Protein 1REG (pdb70)

B-factor: mean 18.37, std 11.37, range [2.0, 66.47]

Structure (mmCIF, N/CA/C/O backbone):
data_1REG
#
_entry.id   1REG
#
_cell.length_a   82.708
_cell.length_b   85.725
_cell.length_c   43.485
_cell.angle_alpha   90.00
_cell.angle_beta   90.00
_cell.angle_gamma   90.00
#
_symmetry.space_group_name_H-M   'P 21 21 21'
#
loop_
_entity.id
_entity.type
_entity.pdbx_description
1 polymer 'T4 REGA'
2 water water
#
loop_
_atom_site.group_PDB
_atom_site.id
_atom_site.type_symbol
_atom_site.label_atom_id
_atom_site.label_alt_id
_atom_site.label_comp_id
_atom_site.label_asym_id
_atom_site.label_entity_id
_atom_site.label_seq_id
_atom_site.pdbx_PDB_ins_code
_atom_site.Cartn_x
_atom_site.Cartn_y
_atom_site.Cartn_z
_atom_site.occupancy
_atom_site.B_iso_or_equiv
_atom_site.auth_seq_id
_atom_site.auth_comp_id
_atom_site.auth_asym_id
_atom_site.auth_atom_id
_atom_site.pdbx_PDB_model_num
ATOM 1 N N . MET A 1 1 ? 31.019 54.330 20.664 1.00 9.00 1 MET X N 1
ATOM 2 C CA . MET A 1 1 ? 30.029 53.395 21.119 1.00 15.16 1 MET X CA 1
ATOM 3 C C . MET A 1 1 ? 28.809 53.971 20.460 1.00 13.07 1 MET X C 1
ATOM 4 O O . MET A 1 1 ? 28.575 55.145 20.651 1.00 16.62 1 MET X O 1
ATOM 9 N N . ILE A 1 2 ? 27.990 53.235 19.740 1.00 20.97 2 ILE X N 1
ATOM 10 C CA . ILE A 1 2 ? 26.855 53.796 19.013 1.00 4.87 2 ILE X CA 1
ATOM 11 C C . ILE A 1 2 ? 25.509 53.400 19.631 1.00 2.00 2 ILE X C 1
ATOM 12 O O . ILE A 1 2 ? 25.219 52.207 19.712 1.00 2.00 2 ILE X O 1
ATOM 17 N N . GLU A 1 3 ? 24.633 54.350 19.978 1.00 8.36 3 GLU X N 1
ATOM 18 C CA . GLU A 1 3 ? 23.385 54.053 20.665 1.00 13.78 3 GLU X CA 1
ATOM 19 C C . GLU A 1 3 ? 22.418 53.635 19.573 1.00 19.87 3 GLU X C 1
ATOM 20 O O . GLU A 1 3 ? 22.356 54.215 18.471 1.00 10.55 3 GLU X O 1
ATOM 26 N N . ILE A 1 4 ? 21.674 52.611 19.930 1.00 6.36 4 ILE X N 1
ATOM 27 C CA . ILE A 1 4 ? 20.858 51.862 19.030 1.00 2.06 4 ILE X CA 1
ATOM 28 C C . ILE A 1 4 ? 19.488 51.669 19.633 1.00 9.82 4 ILE X C 1
ATOM 29 O O . ILE A 1 4 ? 19.380 51.701 20.842 1.00 5.80 4 ILE X O 1
ATOM 34 N N . THR A 1 5 ? 18.463 51.463 18.814 1.00 11.47 5 THR X N 1
ATOM 35 C CA . THR A 1 5 ? 17.158 51.104 19.339 1.00 8.56 5 THR X CA 1
ATOM 36 C C . THR A 1 5 ? 16.855 49.698 18.846 1.00 24.72 5 THR X C 1
ATOM 37 O O . THR A 1 5 ? 17.241 49.338 17.704 1.00 15.27 5 THR X O 1
ATOM 41 N N . LEU A 1 6 ? 16.169 48.898 19.647 1.00 8.02 6 LEU X N 1
ATOM 42 C CA . LEU A 1 6 ? 15.832 47.566 19.234 1.00 2.68 6 LEU X CA 1
ATOM 43 C C . LEU A 1 6 ? 14.342 47.517 19.078 1.00 11.40 6 LEU X C 1
ATOM 44 O O . LEU A 1 6 ? 13.602 48.134 19.820 1.00 12.25 6 LEU X O 1
ATOM 49 N N . LYS A 1 7 ? 13.858 46.733 18.135 1.00 28.07 7 LYS X N 1
ATOM 50 C CA . LYS A 1 7 ? 12.420 46.629 17.931 1.00 23.80 7 LYS X CA 1
ATOM 51 C C . LYS A 1 7 ? 11.636 46.081 19.125 1.00 20.94 7 LYS X C 1
ATOM 52 O O . LYS A 1 7 ? 10.530 46.549 19.418 1.00 19.34 7 LYS X O 1
ATOM 58 N N . LYS A 1 8 ? 12.222 45.133 19.868 1.00 18.89 8 LYS X N 1
ATOM 59 C CA . LYS A 1 8 ? 11.589 44.551 21.046 1.00 17.23 8 LYS X CA 1
ATOM 60 C C . LYS A 1 8 ? 12.686 43.961 21.917 1.00 14.63 8 LYS X C 1
ATOM 61 O O . LYS A 1 8 ? 13.704 43.567 21.343 1.00 16.86 8 LYS X O 1
ATOM 67 N N . PRO A 1 9 ? 12.567 43.809 23.242 1.00 16.11 9 PRO X N 1
ATOM 68 C CA . PRO A 1 9 ? 13.690 43.492 24.127 1.00 23.48 9 PRO X CA 1
ATOM 69 C C . PRO A 1 9 ? 14.420 42.191 23.755 1.00 18.63 9 PRO X C 1
ATOM 70 O O . PRO A 1 9 ? 15.629 42.053 23.683 1.00 11.89 9 PRO X O 1
ATOM 74 N N . GLU A 1 10 ? 13.629 41.225 23.316 1.00 14.80 10 GLU X N 1
ATOM 75 C CA . GLU A 1 10 ? 14.163 39.942 22.970 1.00 2.66 10 GLU X CA 1
ATOM 76 C C . GLU A 1 10 ? 14.997 39.990 21.694 1.00 14.98 10 GLU X C 1
ATOM 77 O O . GLU A 1 10 ? 15.609 38.997 21.309 1.00 20.56 10 GLU X O 1
ATOM 83 N N . ASP A 1 11 ? 15.142 41.137 21.020 1.00 10.02 11 ASP X N 1
ATOM 84 C CA . ASP A 1 11 ? 15.996 41.321 19.856 1.00 2.00 11 ASP X CA 1
ATOM 85 C C . ASP A 1 11 ? 17.419 41.462 20.354 1.00 2.00 11 ASP X C 1
ATOM 86 O O . ASP A 1 11 ? 18.320 41.363 19.529 1.00 11.37 11 ASP X O 1
ATOM 91 N N . PHE A 1 12 ? 17.696 41.676 21.653 1.00 5.46 12 PHE X N 1
ATOM 92 C CA . PHE A 1 12 ? 19.045 41.901 22.187 1.00 13.49 12 PHE X CA 1
ATOM 93 C C . PHE A 1 12 ? 19.879 40.642 22.013 1.00 9.27 12 PHE X C 1
ATOM 94 O O . PHE A 1 12 ? 20.968 40.728 21.423 1.00 7.80 12 PHE X O 1
ATOM 102 N N . LEU A 1 13 ? 19.432 39.498 22.517 1.00 10.83 13 LEU X N 1
ATOM 103 C CA . LEU A 1 13 ? 20.175 38.268 22.388 1.00 4.87 13 LEU X CA 1
ATOM 104 C C . LEU A 1 13 ? 20.278 37.887 20.927 1.00 5.54 13 LEU X C 1
ATOM 105 O O . LEU A 1 13 ? 21.245 37.249 20.538 1.00 9.06 13 LEU X O 1
ATOM 110 N N . LYS A 1 14 ? 19.340 38.247 20.071 1.00 13.23 14 LYS X N 1
ATOM 111 C CA . LYS A 1 14 ? 19.419 38.030 18.649 1.00 6.56 14 LYS X CA 1
ATOM 112 C C . LYS A 1 14 ? 20.603 38.741 18.070 1.00 5.21 14 LYS X C 1
ATOM 113 O O . LYS A 1 14 ? 21.351 38.146 17.309 1.00 11.92 14 LYS X O 1
ATOM 119 N N . VAL A 1 15 ? 20.829 39.983 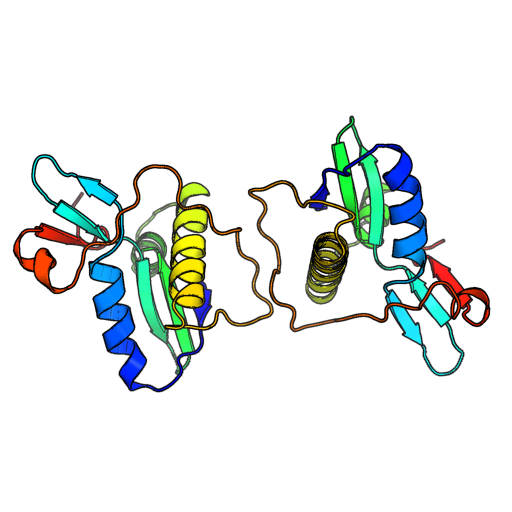18.473 1.00 10.35 15 VAL X N 1
ATOM 120 C CA . VAL A 1 15 ? 21.922 40.749 17.907 1.00 2.00 15 VAL X CA 1
ATOM 121 C C . VAL A 1 15 ? 23.214 40.242 18.507 1.00 2.00 15 VAL X C 1
ATOM 122 O O . VAL A 1 15 ? 24.193 40.127 17.799 1.00 18.28 15 VAL X O 1
ATOM 126 N N . LYS A 1 16 ? 23.243 39.916 19.785 1.00 18.39 16 LYS X N 1
ATOM 127 C CA . LYS A 1 16 ? 24.407 39.408 20.510 1.00 12.69 16 LYS X CA 1
ATOM 128 C C . LYS A 1 16 ? 24.919 38.153 19.772 1.00 17.69 16 LYS X C 1
ATOM 129 O O . LYS A 1 16 ? 26.059 38.023 19.342 1.00 9.06 16 LYS X O 1
ATOM 135 N N . GLU A 1 17 ? 23.980 37.280 19.399 1.00 8.04 17 GLU X N 1
ATOM 136 C CA . GLU A 1 17 ? 24.347 36.135 18.637 1.00 2.00 17 GLU X CA 1
ATOM 137 C C . GLU A 1 17 ? 24.775 36.576 17.237 1.00 5.66 17 GLU X C 1
ATOM 138 O O . GLU A 1 17 ? 25.813 36.103 16.777 1.00 12.60 17 GLU X O 1
ATOM 144 N N . THR A 1 18 ? 24.114 37.434 16.490 1.00 5.91 18 THR X N 1
ATOM 145 C CA . THR A 1 18 ? 24.597 37.824 15.192 1.00 9.35 18 THR X CA 1
ATOM 146 C C . THR A 1 18 ? 26.024 38.330 15.202 1.00 2.00 18 THR X C 1
ATOM 147 O O . THR A 1 18 ? 26.795 37.969 14.324 1.00 6.75 18 THR X O 1
ATOM 151 N N . LEU A 1 19 ? 26.407 39.109 16.182 1.00 4.40 19 LEU X N 1
ATOM 152 C CA . LEU A 1 19 ? 27.730 39.685 16.184 1.00 5.63 19 LEU X CA 1
ATOM 153 C C . LEU A 1 19 ? 28.790 38.625 16.338 1.00 5.84 19 LEU X C 1
ATOM 154 O O . LEU A 1 19 ? 29.870 38.813 15.819 1.00 14.22 19 LEU X O 1
ATOM 159 N N . THR A 1 20 ? 28.515 37.436 16.874 1.00 3.47 20 THR X N 1
ATOM 160 C CA . THR A 1 20 ? 29.525 36.367 16.922 1.00 9.09 20 THR X CA 1
ATOM 161 C C . THR A 1 20 ? 29.873 35.770 15.558 1.00 17.85 20 THR X C 1
ATOM 162 O O . THR A 1 20 ? 30.930 35.197 15.325 1.00 12.63 20 THR X O 1
ATOM 166 N N . ARG A 1 21 ? 28.944 35.935 14.622 1.00 8.38 21 ARG X N 1
ATOM 167 C CA . ARG A 1 21 ? 29.072 35.411 13.305 1.00 2.00 21 ARG X CA 1
ATOM 168 C C . ARG A 1 21 ? 29.455 36.425 12.239 1.00 13.36 21 ARG X C 1
ATOM 169 O O . ARG A 1 21 ? 29.116 36.219 11.074 1.00 12.02 21 ARG X O 1
ATOM 177 N N . MET A 1 22 ? 30.212 37.481 12.517 1.00 9.01 22 MET X N 1
ATOM 178 C CA . MET A 1 22 ? 30.591 38.411 11.489 1.00 14.26 22 MET X CA 1
ATOM 179 C C . MET A 1 22 ? 31.887 39.077 11.954 1.00 2.00 22 MET X C 1
ATOM 180 O O . MET A 1 22 ? 31.989 39.466 13.102 1.00 11.03 22 MET X O 1
ATOM 185 N N . GLY A 1 23 ? 32.923 39.100 11.107 1.00 22.91 23 GLY X N 1
ATOM 186 C CA . GLY A 1 23 ? 34.180 39.771 11.411 1.00 15.54 23 GLY X CA 1
ATOM 187 C C . GLY A 1 23 ? 35.284 39.343 10.457 1.00 7.93 23 GLY X C 1
ATOM 188 O O . GLY A 1 23 ? 35.068 39.077 9.264 1.00 11.10 23 GLY X O 1
ATOM 189 N N . ILE A 1 24 ? 36.481 39.257 11.011 1.00 3.83 24 ILE X N 1
ATOM 190 C CA . ILE A 1 24 ? 37.687 38.897 10.310 1.00 2.00 24 ILE X CA 1
ATOM 191 C C . ILE A 1 24 ? 37.884 37.411 10.445 1.00 12.53 24 ILE X C 1
ATOM 192 O O . ILE A 1 24 ? 37.954 36.779 11.498 1.00 14.45 24 ILE X O 1
ATOM 197 N N . ALA A 1 25 ? 37.948 36.880 9.246 1.00 13.75 25 ALA X N 1
ATOM 198 C CA . ALA A 1 25 ? 38.049 35.460 9.018 1.00 10.10 25 ALA X CA 1
ATOM 199 C C . ALA A 1 25 ? 39.465 35.011 8.770 1.00 20.65 25 ALA X C 1
ATOM 200 O O . ALA A 1 25 ? 40.147 35.555 7.898 1.00 27.47 25 ALA X O 1
ATOM 202 N N . ASN A 1 26 ? 39.984 34.092 9.567 1.00 11.65 26 ASN X N 1
ATOM 203 C CA . ASN A 1 26 ? 41.180 33.422 9.103 1.00 36.92 26 ASN X CA 1
ATOM 204 C C . ASN A 1 26 ? 40.587 32.118 8.561 1.00 22.58 26 ASN X C 1
ATOM 205 O O . ASN A 1 26 ? 40.127 31.226 9.279 1.00 17.82 26 ASN X O 1
ATOM 210 N N . ASN A 1 27 ? 40.613 31.974 7.249 1.00 22.15 27 ASN X N 1
ATOM 211 C CA . ASN A 1 27 ? 40.076 30.753 6.662 1.00 46.90 27 ASN X CA 1
ATOM 212 C C . ASN A 1 27 ? 41.050 29.608 6.748 1.00 34.38 27 ASN X C 1
ATOM 213 O O . ASN A 1 27 ? 40.543 28.482 6.854 1.00 33.65 27 ASN X O 1
ATOM 218 N N . LYS A 1 28 ? 42.380 29.787 6.778 1.00 31.07 28 LYS X N 1
ATOM 219 C CA . LYS A 1 28 ? 43.201 28.588 6.884 1.00 33.11 28 LYS X CA 1
ATOM 220 C C . LYS A 1 28 ? 43.118 27.785 8.195 1.00 44.47 28 LYS X C 1
ATOM 221 O O . LYS A 1 28 ? 43.584 26.623 8.282 1.00 33.38 28 LYS X O 1
ATOM 227 N N . ASP A 1 29 ? 42.569 28.340 9.269 1.00 27.82 29 ASP X N 1
ATOM 228 C CA . ASP A 1 29 ? 42.198 27.397 10.318 1.00 44.04 29 ASP X CA 1
ATOM 229 C C . ASP A 1 29 ? 40.819 27.610 10.876 1.00 18.46 29 ASP X C 1
ATOM 230 O O . ASP A 1 29 ? 40.542 27.152 11.977 1.00 18.21 29 ASP X O 1
ATOM 235 N N . LYS A 1 30 ? 39.997 28.228 10.011 1.00 7.69 30 LYS X N 1
ATOM 236 C CA . LYS A 1 30 ? 38.601 28.615 10.242 1.00 31.59 30 LYS X CA 1
ATOM 237 C C . LYS A 1 30 ? 38.248 29.219 11.603 1.00 14.62 30 LYS X C 1
ATOM 238 O O . LYS A 1 30 ? 37.396 28.751 12.373 1.00 16.23 30 LYS X O 1
ATOM 244 N N . VAL A 1 31 ? 38.846 30.357 11.868 1.00 13.22 31 VAL X N 1
ATOM 245 C CA . VAL A 1 31 ? 38.536 31.067 13.083 1.00 27.09 31 VAL X CA 1
ATOM 246 C C . VAL A 1 31 ? 37.925 32.390 12.629 1.00 21.09 31 VAL X C 1
ATOM 247 O O . VAL A 1 31 ? 38.464 32.983 11.683 1.00 13.29 31 VAL X O 1
ATOM 251 N N . LEU A 1 32 ? 36.797 32.809 13.215 1.00 20.24 32 LEU X N 1
ATOM 252 C CA . LEU A 1 32 ? 36.234 34.139 12.940 1.00 20.54 32 LEU X CA 1
ATOM 253 C C . LEU A 1 32 ? 36.373 34.967 14.217 1.00 2.99 32 LEU X C 1
ATOM 254 O O . LEU A 1 32 ? 36.055 34.564 15.316 1.00 15.15 32 LEU X O 1
ATOM 259 N N . TYR A 1 33 ? 37.015 36.095 14.076 1.00 10.25 33 TYR X N 1
ATOM 260 C CA . TYR A 1 33 ? 37.226 37.002 15.183 1.00 5.52 33 TYR X CA 1
ATOM 261 C C . TYR A 1 33 ? 36.164 38.099 15.140 1.00 22.42 33 TYR X C 1
ATOM 262 O O . TYR A 1 33 ? 35.931 38.739 14.112 1.00 11.53 33 TYR X O 1
ATOM 271 N N . GLN A 1 34 ? 35.380 38.013 16.210 1.00 5.39 34 GLN X N 1
ATOM 272 C CA . GLN A 1 34 ? 34.408 39.017 16.564 1.00 17.80 34 GLN X CA 1
ATOM 273 C C . GLN A 1 34 ? 35.078 40.205 17.245 1.00 10.08 34 GLN X C 1
ATOM 274 O O . GLN A 1 34 ? 35.914 40.000 18.130 1.00 12.31 34 GLN X O 1
ATOM 280 N N . SER A 1 35 ? 34.650 41.442 16.955 1.00 8.95 35 SER X N 1
ATOM 281 C CA . SER A 1 35 ? 35.241 42.613 17.577 1.00 6.99 35 SER X CA 1
ATOM 282 C C . SER A 1 35 ? 34.253 43.629 18.123 1.00 2.00 35 SER X C 1
ATOM 283 O O . SER A 1 35 ? 34.643 44.612 18.759 1.00 8.00 35 SER X O 1
ATOM 286 N N . CYS A 1 36 ? 32.964 43.478 17.844 1.00 16.55 36 CYS X N 1
ATOM 287 C CA . CYS A 1 36 ? 31.946 44.432 18.227 1.00 25.22 36 CYS X CA 1
ATOM 288 C C . CYS A 1 36 ? 30.922 43.717 19.082 1.00 22.71 36 CYS X C 1
ATOM 289 O O . CYS A 1 36 ? 30.657 42.544 18.878 1.00 19.70 36 CYS X O 1
ATOM 292 N N . HIS A 1 37 ? 30.393 44.342 20.118 1.00 2.00 37 HIS X N 1
ATOM 293 C CA . HIS A 1 37 ? 29.492 43.687 21.027 1.00 11.71 37 HIS X CA 1
ATOM 294 C C . HIS A 1 37 ? 28.282 44.591 21.175 1.00 3.31 37 HIS X C 1
ATOM 295 O O . HIS A 1 37 ? 28.357 45.776 20.785 1.00 9.25 37 HIS X O 1
ATOM 302 N N . ILE A 1 38 ? 27.169 44.080 21.640 1.00 5.55 38 ILE X N 1
ATOM 303 C CA . ILE A 1 38 ? 26.020 44.898 21.939 1.00 20.50 38 ILE X CA 1
ATOM 304 C C . ILE A 1 38 ? 26.055 45.046 23.462 1.00 18.23 38 ILE X C 1
ATOM 305 O O . ILE A 1 38 ? 26.460 44.189 24.244 1.00 14.25 38 ILE X O 1
ATOM 310 N N . LEU A 1 39 ? 25.706 46.238 23.874 1.00 10.64 39 LEU X N 1
ATOM 311 C CA . LEU A 1 39 ? 25.784 46.617 25.251 1.00 3.39 39 LEU X CA 1
ATOM 312 C C . LEU A 1 39 ? 24.439 47.047 25.812 1.00 3.59 39 LEU X C 1
ATOM 313 O O . LEU A 1 39 ? 23.718 47.718 25.083 1.00 10.19 39 LEU X O 1
ATOM 318 N N . GLN A 1 40 ? 23.991 46.721 27.011 1.00 13.47 40 GLN X N 1
ATOM 319 C CA . GLN A 1 40 ? 22.838 47.419 27.572 1.00 11.22 40 GLN X CA 1
ATOM 320 C C . GLN A 1 40 ? 23.447 48.233 28.709 1.00 26.94 40 GLN X C 1
ATOM 321 O O . GLN A 1 40 ? 24.293 47.700 29.451 1.00 12.38 40 GLN X O 1
ATOM 327 N N . LYS A 1 41 ? 22.997 49.480 28.890 1.00 5.40 41 LYS X N 1
ATOM 328 C CA . LYS A 1 41 ? 23.483 50.290 29.984 1.00 17.83 41 LYS X CA 1
ATOM 329 C C . LYS A 1 41 ? 22.423 51.351 30.320 1.00 21.46 41 LYS X C 1
ATOM 330 O O . LYS A 1 41 ? 21.956 52.120 29.492 1.00 19.22 41 LYS X O 1
ATOM 336 N N . LYS A 1 42 ? 21.872 51.241 31.525 1.00 10.14 42 LYS X N 1
ATOM 337 C CA . LYS A 1 42 ? 20.842 52.109 32.060 1.00 5.81 42 LYS X CA 1
ATOM 338 C C . LYS A 1 42 ? 19.641 52.224 31.145 1.00 8.89 42 LYS X C 1
ATOM 339 O O . LYS A 1 42 ? 19.031 53.285 30.960 1.00 14.61 42 LYS X O 1
ATOM 345 N N . GLY A 1 43 ? 19.248 51.093 30.602 1.00 11.62 43 GLY X N 1
ATOM 346 C CA . GLY A 1 43 ? 18.095 50.985 29.743 1.00 5.33 43 GLY X CA 1
ATOM 347 C C . GLY A 1 43 ? 18.317 51.451 28.321 1.00 11.14 43 GLY X C 1
ATOM 348 O O . GLY A 1 43 ? 17.337 51.583 27.591 1.00 14.86 43 GLY X O 1
ATOM 349 N N . LEU A 1 44 ? 19.538 51.755 27.898 1.00 17.82 44 LEU X N 1
ATOM 350 C CA . LEU A 1 44 ? 19.814 52.090 26.501 1.00 18.62 44 LEU X CA 1
ATOM 351 C C . LEU A 1 44 ? 20.703 51.039 25.869 1.00 2.00 44 LEU X C 1
ATOM 352 O O . LEU A 1 44 ? 21.322 50.269 26.607 1.00 6.63 44 LEU X O 1
ATOM 357 N N . TYR A 1 45 ? 20.769 50.883 24.554 1.00 15.09 45 TYR X N 1
ATOM 358 C CA . TYR A 1 45 ? 21.597 49.854 23.936 1.00 2.00 45 TYR X CA 1
ATOM 359 C C . TYR A 1 45 ? 22.665 50.446 23.029 1.00 2.00 45 TYR X C 1
ATOM 360 O O . TYR A 1 45 ? 22.510 51.509 22.443 1.00 2.39 45 TYR X O 1
ATOM 369 N N . TYR A 1 46 ? 23.821 49.790 22.908 1.00 11.57 46 TYR X N 1
ATOM 370 C CA . TYR A 1 46 ? 24.969 50.300 22.174 1.00 7.73 46 TYR X CA 1
ATOM 371 C C . TYR A 1 46 ? 25.679 49.236 21.360 1.00 15.21 46 TYR X C 1
ATOM 372 O O . TYR A 1 46 ? 25.753 48.094 21.805 1.00 9.68 46 TYR X O 1
ATOM 381 N N . ILE A 1 47 ? 26.165 49.564 20.165 1.00 10.56 47 ILE X N 1
ATOM 382 C CA . ILE A 1 47 ? 27.111 48.730 19.446 1.00 5.46 47 ILE X CA 1
ATOM 383 C C . ILE A 1 47 ? 28.447 49.355 19.883 1.00 5.40 47 ILE X C 1
ATOM 384 O O . ILE A 1 47 ? 28.723 50.550 19.719 1.00 2.00 47 ILE X O 1
ATOM 389 N N . VAL A 1 48 ? 29.269 48.537 20.499 1.00 10.46 48 VAL X N 1
ATOM 390 C CA . VAL A 1 48 ? 30.548 48.931 21.062 1.00 13.97 48 VAL X CA 1
ATOM 391 C C . VAL A 1 48 ? 31.713 48.064 20.566 1.00 10.60 48 VAL X C 1
ATOM 392 O O . VAL A 1 48 ? 31.577 46.854 20.415 1.00 6.91 48 VAL X O 1
ATOM 396 N N . HIS A 1 49 ? 32.879 48.649 20.304 1.00 4.64 49 HIS X N 1
ATOM 397 C CA . HIS A 1 49 ? 34.050 47.929 19.846 1.00 2.00 49 HIS X CA 1
ATOM 398 C C . HIS A 1 49 ? 34.742 47.311 21.042 1.00 3.92 49 HIS X C 1
ATOM 399 O O . HIS A 1 49 ? 34.830 47.991 22.055 1.00 10.57 49 HIS X O 1
ATOM 406 N N . PHE A 1 50 ? 35.317 46.101 20.982 1.00 4.88 50 PHE X N 1
ATOM 407 C CA . PHE A 1 50 ? 35.997 45.446 22.089 1.00 16.25 50 PHE X CA 1
ATOM 408 C C . PHE A 1 50 ? 37.101 46.273 22.715 1.00 13.17 50 PHE X C 1
ATOM 409 O O . PHE A 1 50 ? 37.452 46.013 23.858 1.00 22.31 50 PHE X O 1
ATOM 417 N N . LYS A 1 51 ? 37.673 47.260 21.996 1.00 34.24 51 LYS X N 1
ATOM 418 C CA . LYS A 1 51 ? 38.709 48.126 22.556 1.00 27.69 51 LYS X CA 1
ATOM 419 C C . LYS A 1 51 ? 38.005 49.139 23.420 1.00 29.73 51 LYS X C 1
ATOM 420 O O . LYS A 1 51 ? 38.590 49.564 24.401 1.00 25.18 51 LYS X O 1
ATOM 426 N N . GLU A 1 52 ? 36.771 49.529 23.124 1.00 14.15 52 GLU X N 1
ATOM 427 C CA . GLU A 1 52 ? 36.064 50.388 24.041 1.00 13.25 52 GLU X CA 1
ATOM 428 C C . GLU A 1 52 ? 35.739 49.621 25.305 1.00 22.81 52 GLU X C 1
ATOM 429 O O . GLU A 1 52 ? 35.726 50.211 26.374 1.00 17.24 52 GLU X O 1
ATOM 435 N N . MET A 1 53 ? 35.496 48.318 25.214 1.00 24.31 53 MET X N 1
ATOM 436 C CA . MET A 1 53 ? 35.241 47.560 26.391 1.00 11.06 53 MET X CA 1
ATOM 437 C C . MET A 1 53 ? 36.577 47.355 27.075 1.00 12.21 53 MET X C 1
ATOM 438 O O . MET A 1 53 ? 36.615 47.491 28.280 1.00 18.14 53 MET X O 1
ATOM 443 N N . LEU A 1 54 ? 37.710 47.115 26.449 1.00 7.82 54 LEU X N 1
ATOM 444 C CA . LEU A 1 54 ? 38.971 46.969 27.169 1.00 7.59 54 LEU X CA 1
ATOM 445 C C . LEU A 1 54 ? 39.348 48.234 27.926 1.00 8.87 54 LEU X C 1
ATOM 446 O O . LEU A 1 54 ? 39.797 48.178 29.081 1.00 33.38 54 LEU X O 1
ATOM 451 N N . ARG A 1 55 ? 39.093 49.352 27.244 1.00 15.38 55 ARG X N 1
ATOM 452 C CA . ARG A 1 55 ? 39.207 50.725 27.711 1.00 14.48 55 ARG X CA 1
ATOM 453 C C . ARG A 1 55 ? 38.322 50.812 28.940 1.00 10.23 55 ARG X C 1
ATOM 454 O O . ARG A 1 55 ? 38.811 51.048 30.034 1.00 50.91 55 ARG X O 1
ATOM 462 N N . MET A 1 56 ? 37.029 50.511 28.860 1.00 20.05 56 MET X N 1
ATOM 463 C CA . MET A 1 56 ? 36.112 50.519 29.989 1.00 18.67 56 MET X CA 1
ATOM 464 C C . MET A 1 56 ? 36.471 49.626 31.163 1.00 11.64 56 MET X C 1
ATOM 465 O O . MET A 1 56 ? 35.803 49.678 32.194 1.00 34.14 56 MET X O 1
ATOM 470 N N . ASP A 1 57 ? 37.493 48.797 31.068 1.00 30.06 57 ASP X N 1
ATOM 471 C CA . ASP A 1 57 ? 37.868 47.920 32.145 1.00 9.90 57 ASP X CA 1
ATOM 472 C C . ASP A 1 57 ? 39.183 48.395 32.691 1.00 5.49 57 ASP X C 1
ATOM 473 O O . ASP A 1 57 ? 39.808 47.707 33.489 1.00 45.73 57 ASP X O 1
ATOM 478 N N . GLY A 1 58 ? 39.737 49.481 32.200 1.00 30.45 58 GLY X N 1
ATOM 479 C CA . GLY A 1 58 ? 40.938 50.065 32.744 1.00 13.62 58 GLY X CA 1
ATOM 480 C C . GLY A 1 58 ? 42.126 49.868 31.854 1.00 15.65 58 GLY X C 1
ATOM 481 O O . GLY A 1 58 ? 43.184 50.396 32.201 1.00 27.57 58 GLY X O 1
ATOM 482 N N . ARG A 1 59 ? 42.031 49.134 30.743 1.00 17.02 59 ARG X N 1
ATOM 483 C CA . ARG A 1 59 ? 43.214 48.947 29.937 1.00 2.35 59 ARG X CA 1
ATOM 484 C C . ARG A 1 59 ? 43.450 50.162 29.030 1.00 19.27 59 ARG X C 1
ATOM 485 O O . ARG A 1 59 ? 42.579 50.932 28.603 1.00 20.94 59 ARG X O 1
ATOM 493 N N . GLN A 1 60 ? 44.741 50.320 28.784 1.00 30.42 60 GLN X N 1
ATOM 494 C CA . GLN A 1 60 ? 45.381 51.429 28.081 1.00 41.44 60 GLN X CA 1
ATOM 495 C C . GLN A 1 60 ? 45.322 51.223 26.567 1.00 36.77 60 GLN X C 1
ATOM 496 O O . GLN A 1 60 ? 46.380 51.204 25.908 1.00 23.06 60 GLN X O 1
ATOM 502 N N . VAL A 1 61 ? 44.150 51.018 26.000 1.00 25.49 61 VAL X N 1
ATOM 503 C CA . VAL A 1 61 ? 44.102 50.709 24.582 1.00 18.74 61 VAL X CA 1
ATOM 504 C C . VAL A 1 61 ? 43.565 51.851 23.706 1.00 20.23 61 VAL X C 1
ATOM 505 O O . VAL A 1 61 ? 42.729 52.654 24.128 1.00 19.44 61 VAL X O 1
ATOM 509 N N . GLU A 1 62 ? 44.132 51.963 22.497 1.00 21.96 62 GLU X N 1
ATOM 510 C CA . GLU A 1 62 ? 43.829 53.014 21.505 1.00 32.02 62 GLU X CA 1
ATOM 511 C C . GLU A 1 62 ? 43.058 52.401 20.364 1.00 10.67 62 GLU X C 1
ATOM 512 O O . GLU A 1 62 ? 43.519 51.488 19.658 1.00 25.28 62 GLU X O 1
ATOM 518 N N . MET A 1 63 ? 41.873 52.957 20.203 1.00 25.90 63 MET X N 1
ATOM 519 C CA . MET A 1 63 ? 40.982 52.631 19.096 1.00 12.48 63 MET X CA 1
ATOM 520 C C . MET A 1 63 ? 41.541 53.471 17.956 1.00 17.10 63 MET X C 1
ATOM 521 O O . MET A 1 63 ? 41.789 54.673 18.120 1.00 28.25 63 MET X O 1
ATOM 526 N N . THR A 1 64 ? 41.767 52.879 16.801 1.00 20.84 64 THR X N 1
ATOM 527 C CA . THR A 1 64 ? 42.330 53.614 15.694 1.00 15.12 64 THR X CA 1
ATOM 528 C C . THR A 1 64 ? 41.115 54.103 14.939 1.00 19.90 64 THR X C 1
ATOM 529 O O . THR A 1 64 ? 39.966 53.774 15.302 1.00 33.55 64 THR X O 1
ATOM 533 N N . GLU A 1 65 ? 41.349 54.806 13.839 1.00 19.51 65 GLU X N 1
ATOM 534 C CA . GLU A 1 65 ? 40.249 55.198 12.961 1.00 29.54 65 GLU X CA 1
ATOM 535 C C . GLU A 1 65 ? 39.625 53.990 12.290 1.00 9.73 65 GLU X C 1
ATOM 536 O O . GLU A 1 65 ? 38.407 53.898 12.170 1.00 9.69 65 GLU X O 1
ATOM 542 N N . GLU A 1 66 ? 40.506 53.091 11.858 1.00 11.99 66 GLU X N 1
ATOM 543 C CA . GLU A 1 66 ? 40.124 51.815 11.297 1.00 10.05 66 GLU X CA 1
ATOM 544 C C . GLU A 1 66 ? 39.196 51.109 12.282 1.00 4.20 66 GLU X C 1
ATOM 545 O O . GLU A 1 66 ? 38.167 50.594 11.913 1.00 17.62 66 GLU X O 1
ATOM 551 N N . ASP A 1 67 ? 39.381 51.114 13.596 1.00 30.14 67 ASP X N 1
ATOM 552 C CA . ASP A 1 67 ? 38.412 50.445 14.488 1.00 20.84 67 ASP X CA 1
ATOM 553 C C . ASP A 1 67 ? 37.023 51.093 14.540 1.00 10.47 67 ASP X C 1
ATOM 554 O O . ASP A 1 67 ? 35.981 50.434 14.627 1.00 13.38 67 ASP X O 1
ATOM 559 N N . GLU A 1 68 ? 36.998 52.419 14.563 1.00 14.67 68 GLU X N 1
ATOM 560 C CA . GLU A 1 68 ? 35.741 53.100 14.576 1.00 2.00 68 GLU X CA 1
ATOM 561 C C . GLU A 1 68 ? 35.037 52.829 13.287 1.00 6.30 68 GLU X C 1
ATOM 562 O O . GLU A 1 68 ? 33.875 52.467 13.354 1.00 12.51 68 GLU X O 1
ATOM 568 N N . VAL A 1 69 ? 35.658 52.942 12.117 1.00 11.18 69 VAL X N 1
ATOM 569 C CA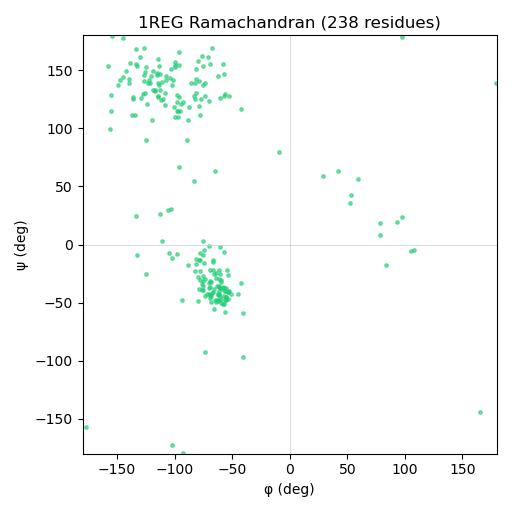 . VAL A 1 69 ? 34.989 52.611 10.855 1.00 9.33 69 VAL X CA 1
ATOM 570 C C . VAL A 1 69 ? 34.423 51.183 10.835 1.00 11.57 69 VAL X C 1
ATOM 571 O O . VAL A 1 69 ? 33.259 51.052 10.459 1.00 10.92 69 VAL X O 1
ATOM 575 N N . ARG A 1 70 ? 35.134 50.138 11.275 1.00 8.32 70 ARG X N 1
ATOM 576 C CA . ARG A 1 70 ? 34.571 48.812 11.351 1.00 11.53 70 ARG X CA 1
ATOM 577 C C . ARG A 1 70 ? 33.402 48.788 12.283 1.00 2.00 70 ARG X C 1
ATOM 578 O O . ARG A 1 70 ? 32.361 48.206 11.973 1.00 15.77 70 ARG X O 1
ATOM 586 N N . ARG A 1 71 ? 33.470 49.440 13.433 1.00 17.10 71 ARG X N 1
ATOM 587 C CA . ARG A 1 71 ? 32.351 49.386 14.352 1.00 4.32 71 ARG X CA 1
ATOM 588 C C . ARG A 1 71 ? 31.096 50.006 13.729 1.00 2.51 71 ARG X C 1
ATOM 589 O O . ARG A 1 71 ? 29.999 49.445 13.791 1.00 5.63 71 ARG X O 1
ATOM 597 N N . ASP A 1 72 ? 31.251 51.146 13.061 1.00 19.66 72 ASP X N 1
ATOM 598 C CA . ASP A 1 72 ? 30.125 51.851 12.462 1.00 21.18 72 ASP X CA 1
ATOM 599 C C . ASP A 1 72 ? 29.553 51.127 11.288 1.00 6.81 72 ASP X C 1
ATOM 600 O O . ASP A 1 72 ? 28.333 51.117 11.173 1.00 7.05 72 ASP X O 1
ATOM 605 N N . SER A 1 73 ? 30.383 50.491 10.473 1.00 12.32 73 SER X N 1
ATOM 606 C CA . SER A 1 73 ? 29.902 49.784 9.318 1.00 12.41 73 SER X CA 1
ATOM 607 C C . SER A 1 73 ? 29.214 48.495 9.736 1.00 14.02 73 SER X C 1
ATOM 608 O O . SER A 1 73 ? 28.265 48.129 9.026 1.00 17.51 73 SER X O 1
ATOM 611 N N . ILE A 1 74 ? 29.607 47.857 10.856 1.00 2.42 74 ILE X N 1
ATOM 612 C CA . ILE A 1 74 ? 28.869 46.738 11.416 1.00 2.00 74 ILE X CA 1
ATOM 613 C C . ILE A 1 74 ? 27.564 47.289 11.993 1.00 2.86 74 ILE X C 1
ATOM 614 O O . ILE A 1 74 ? 26.565 46.589 11.920 1.00 10.42 74 ILE X O 1
ATOM 619 N N . ALA A 1 75 ? 27.482 48.508 12.542 1.00 2.00 75 ALA X N 1
ATOM 620 C CA . ALA A 1 75 ? 26.217 49.072 12.964 1.00 8.14 75 ALA X CA 1
ATOM 621 C C . ALA A 1 75 ? 25.389 49.381 11.733 1.00 5.53 75 ALA X C 1
ATOM 622 O O . ALA A 1 75 ? 24.216 49.064 11.754 1.00 9.06 75 ALA X O 1
ATOM 624 N N . TRP A 1 76 ? 25.892 49.956 10.647 1.00 20.59 76 TRP X N 1
ATOM 625 C CA . TRP A 1 76 ? 25.173 50.138 9.406 1.00 2.00 76 TRP X CA 1
ATOM 626 C C . TRP A 1 76 ? 24.638 48.864 8.821 1.00 2.00 76 TRP X C 1
ATOM 627 O O . TRP A 1 76 ? 23.453 48.873 8.490 1.00 8.14 76 TRP X O 1
ATOM 638 N N . LEU A 1 77 ? 25.426 47.784 8.719 1.00 5.31 77 LEU X N 1
ATOM 639 C CA . LEU A 1 77 ? 24.991 46.489 8.240 1.00 2.00 77 LEU X CA 1
ATOM 640 C C . LEU A 1 77 ? 23.817 45.916 9.041 1.00 4.43 77 LEU X C 1
ATOM 641 O O . LEU A 1 77 ? 22.809 45.530 8.460 1.00 6.80 77 LEU X O 1
ATOM 646 N N . LEU A 1 78 ? 23.859 45.849 10.367 1.00 15.75 78 LEU X N 1
ATOM 647 C CA . LEU A 1 78 ? 22.734 45.431 11.191 1.00 6.67 78 LEU X CA 1
ATOM 648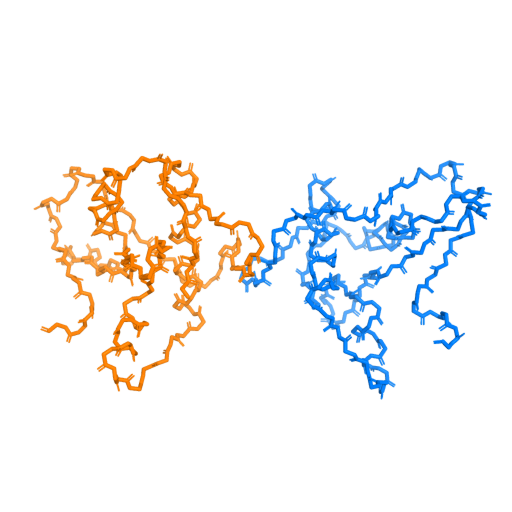 C C . LEU A 1 78 ? 21.546 46.353 10.932 1.00 7.40 78 LEU X C 1
ATOM 649 O O . LEU A 1 78 ? 20.413 45.859 10.823 1.00 11.00 78 LEU X O 1
ATOM 654 N N . GLU A 1 79 ? 21.759 47.656 10.748 1.00 2.00 79 GLU X N 1
ATOM 655 C CA . GLU A 1 79 ? 20.667 48.518 10.357 1.00 8.99 79 GLU X CA 1
ATOM 656 C C . GLU A 1 79 ? 20.088 48.142 8.999 1.00 11.55 79 GLU X C 1
ATOM 657 O O . GLU A 1 79 ? 18.879 47.945 8.935 1.00 5.89 79 GLU X O 1
ATOM 663 N N . ASP A 1 80 ? 20.868 47.937 7.945 1.00 13.12 80 ASP X N 1
ATOM 664 C CA . ASP A 1 80 ? 20.340 47.512 6.660 1.00 10.34 80 ASP X CA 1
ATOM 665 C C . ASP A 1 80 ? 19.524 46.237 6.728 1.00 4.60 80 ASP X C 1
ATOM 666 O O . ASP A 1 80 ? 18.506 46.112 6.070 1.00 9.70 80 ASP X O 1
ATOM 671 N N . TRP A 1 81 ? 19.936 45.285 7.562 1.00 5.63 81 TRP X N 1
ATOM 672 C CA . TRP A 1 81 ? 19.264 44.009 7.695 1.00 2.00 81 TRP X CA 1
ATOM 673 C C . TRP A 1 81 ? 18.021 44.132 8.539 1.00 7.10 81 TRP X C 1
ATOM 674 O O . TRP A 1 81 ? 17.318 43.163 8.754 1.00 15.67 81 TRP X O 1
ATOM 685 N N . GLY A 1 82 ? 17.817 45.315 9.136 1.00 11.89 82 GLY X N 1
ATOM 686 C CA . GLY A 1 82 ? 16.669 45.589 9.947 1.00 4.12 82 GLY X CA 1
ATOM 687 C C . GLY A 1 82 ? 16.761 45.001 11.338 1.00 9.73 82 GLY X C 1
ATOM 688 O O . GLY A 1 82 ? 15.700 44.890 11.975 1.00 14.86 82 GLY X O 1
ATOM 689 N N . LEU A 1 83 ? 17.952 44.635 11.856 1.00 12.08 83 LEU X N 1
ATOM 690 C CA . LEU A 1 83 ? 18.037 44.157 13.222 1.00 3.61 83 LEU X CA 1
ATOM 691 C C . LEU A 1 83 ? 18.095 45.307 14.231 1.00 9.43 83 LEU X C 1
ATOM 692 O O . LEU A 1 83 ? 17.683 45.131 15.386 1.00 9.28 83 LEU X O 1
ATOM 697 N N . ILE A 1 84 ? 18.524 46.519 13.830 1.00 12.22 84 ILE X N 1
ATOM 698 C CA . ILE A 1 84 ? 18.632 47.688 14.719 1.00 8.24 84 ILE X CA 1
ATOM 699 C C . ILE A 1 84 ? 18.275 48.901 13.882 1.00 5.84 84 ILE X C 1
ATOM 700 O O . ILE A 1 84 ? 18.107 48.793 12.666 1.00 8.67 84 ILE X O 1
ATOM 705 N N . GLU A 1 85 ? 18.287 50.054 14.561 1.00 11.30 85 GLU X N 1
ATOM 706 C CA . GLU A 1 85 ? 18.136 51.372 13.967 1.00 8.23 85 GLU X CA 1
ATOM 707 C C . GLU A 1 85 ? 19.214 52.168 14.698 1.00 11.77 85 GLU X C 1
ATOM 708 O O . GLU A 1 85 ? 19.247 52.110 15.934 1.00 6.20 85 GLU X O 1
ATOM 714 N N . ILE A 1 86 ? 20.164 52.842 14.054 1.00 13.14 86 ILE X N 1
ATOM 715 C CA . ILE A 1 86 ? 21.094 53.694 14.801 1.00 2.37 86 ILE X CA 1
ATOM 716 C C . ILE A 1 86 ? 20.357 54.967 15.247 1.00 10.22 86 ILE X C 1
ATOM 717 O O . ILE A 1 86 ? 19.508 55.480 14.510 1.00 18.42 86 ILE X O 1
ATOM 722 N N . VAL A 1 87 ? 20.562 55.453 16.463 1.00 8.24 87 VAL X N 1
ATOM 723 C CA . VAL A 1 87 ? 19.814 56.615 16.948 1.00 15.37 87 VAL X CA 1
ATOM 724 C C . VAL A 1 87 ? 20.315 57.900 16.281 1.00 10.23 87 VAL X C 1
ATOM 725 O O . VAL A 1 87 ? 21.520 58.128 16.271 1.00 16.28 87 VAL X O 1
ATOM 729 N N . PRO A 1 88 ? 19.400 58.701 15.700 1.00 10.14 88 PRO X N 1
ATOM 730 C CA . PRO A 1 88 ? 19.677 59.963 15.040 1.00 9.08 88 PRO X CA 1
ATOM 731 C C . PRO A 1 88 ? 20.373 60.954 15.938 1.00 15.75 88 PRO X C 1
ATOM 732 O O . PRO A 1 88 ? 20.069 60.969 17.123 1.00 23.45 88 PRO X O 1
ATOM 736 N N . GLY A 1 89 ? 21.251 61.808 15.414 1.00 15.52 89 GLY X N 1
ATOM 737 C CA . GLY A 1 89 ? 22.005 62.767 16.224 1.00 16.47 89 GLY X CA 1
ATOM 738 C C . GLY A 1 89 ? 23.383 62.220 16.663 1.00 13.08 89 GLY X C 1
ATOM 739 O O . GLY A 1 89 ? 23.989 62.714 17.626 1.00 14.73 89 GLY X O 1
ATOM 740 N N . GLN A 1 90 ? 23.919 61.194 15.999 1.00 16.83 90 GLN X N 1
ATOM 741 C CA . GLN A 1 90 ? 25.236 60.685 16.278 1.00 2.32 90 GLN X CA 1
ATOM 742 C C . GLN A 1 90 ? 26.082 60.733 15.027 1.00 21.53 90 GLN X C 1
ATOM 743 O O . GLN A 1 90 ? 25.618 60.511 13.913 1.00 18.65 90 GLN X O 1
ATOM 749 N N . ARG A 1 91 ? 27.341 61.122 15.230 1.00 15.66 91 ARG X N 1
ATOM 750 C CA . ARG A 1 91 ? 28.357 61.123 14.200 1.00 23.86 91 ARG X CA 1
ATOM 751 C C . ARG A 1 91 ? 28.901 59.743 13.960 1.00 15.31 91 ARG X C 1
ATOM 752 O O . ARG A 1 91 ? 29.367 59.065 14.877 1.00 11.27 91 ARG X O 1
ATOM 760 N N . THR A 1 92 ? 28.696 59.331 12.713 1.00 21.60 92 THR X N 1
ATOM 761 C CA . THR A 1 92 ? 29.233 58.067 12.276 1.00 17.06 92 THR X CA 1
ATOM 762 C C . THR A 1 92 ? 29.956 58.122 10.954 1.00 8.73 92 THR X C 1
ATOM 763 O O . THR A 1 92 ? 29.796 59.004 10.127 1.00 13.06 92 THR X O 1
ATOM 767 N N . PHE A 1 93 ? 30.872 57.197 10.790 1.00 2.00 93 PHE X N 1
ATOM 768 C CA . PHE A 1 93 ? 31.454 56.912 9.504 1.00 6.26 93 PHE X CA 1
ATOM 769 C C . PHE A 1 93 ? 30.465 56.219 8.577 1.00 16.05 93 PHE X C 1
ATOM 770 O O . PHE A 1 93 ? 29.496 55.558 8.979 1.00 12.95 93 PHE X O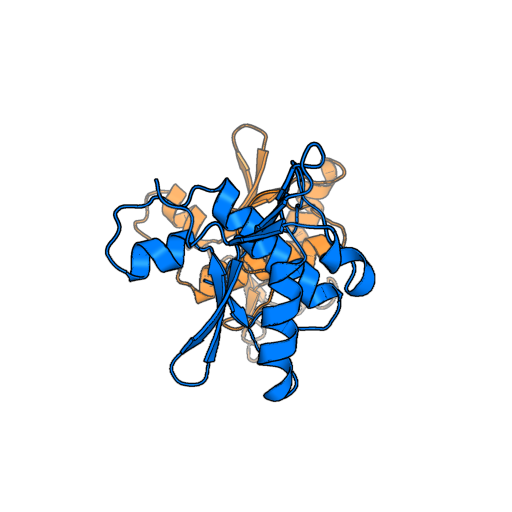 1
ATOM 778 N N . MET A 1 94 ? 30.783 56.269 7.304 1.00 9.00 94 MET X N 1
ATOM 779 C CA . MET A 1 94 ? 29.990 55.653 6.290 1.00 4.96 94 MET X CA 1
ATOM 780 C C . MET A 1 94 ? 30.296 54.166 6.389 1.00 23.58 94 MET X C 1
ATOM 781 O O . MET A 1 94 ? 31.297 53.724 6.977 1.00 22.47 94 MET X O 1
ATOM 786 N N . LYS A 1 95 ? 29.422 53.342 5.804 1.00 22.39 95 LYS X N 1
ATOM 787 C CA . LYS A 1 95 ? 29.602 51.896 5.864 1.00 3.90 95 LYS X CA 1
ATOM 788 C C . LYS A 1 95 ? 30.681 51.560 4.859 1.00 20.19 95 LYS X C 1
ATOM 789 O O . LYS A 1 95 ? 30.550 51.986 3.710 1.00 12.11 95 LYS X O 1
ATOM 795 N N . ASP A 1 96 ? 31.732 50.877 5.284 1.00 14.64 96 ASP X N 1
ATOM 796 C CA . ASP A 1 96 ? 32.753 50.441 4.402 1.00 6.33 96 ASP X CA 1
ATOM 797 C C . ASP A 1 96 ? 33.455 49.259 5.019 1.00 5.60 96 ASP X C 1
ATOM 798 O O . ASP A 1 96 ? 34.392 49.392 5.790 1.00 27.47 96 ASP X O 1
ATOM 803 N N . LEU A 1 97 ? 33.050 48.113 4.548 1.00 17.36 97 LEU X N 1
ATOM 804 C CA . LEU A 1 97 ? 33.557 46.891 5.079 1.00 27.10 97 LEU X CA 1
ATOM 805 C C . LEU A 1 97 ? 34.678 46.493 4.137 1.00 23.96 97 LEU X C 1
ATOM 806 O O . LEU A 1 97 ? 34.558 45.464 3.450 1.00 31.34 97 LEU X O 1
ATOM 811 N N . THR A 1 98 ? 35.781 47.224 4.068 1.00 22.21 98 THR X N 1
ATOM 812 C CA . THR A 1 98 ? 36.781 46.874 3.074 1.00 21.69 98 THR X CA 1
ATOM 813 C C . THR A 1 98 ? 37.558 45.594 3.439 1.00 42.16 98 THR X C 1
ATOM 814 O O . THR A 1 98 ? 37.116 44.454 3.199 1.00 47.80 98 THR X O 1
ATOM 818 N N . ASN A 1 99 ? 38.687 45.796 4.107 1.00 32.76 99 ASN X N 1
ATOM 819 C CA . ASN A 1 99 ? 39.755 44.837 4.247 1.00 38.86 99 ASN X CA 1
ATOM 820 C C . ASN A 1 99 ? 39.390 43.376 4.490 1.00 39.19 99 ASN X C 1
ATOM 821 O O . ASN A 1 99 ? 39.141 42.681 3.480 1.00 58.47 99 ASN X O 1
ATOM 826 N N . ASN A 1 100 ? 39.347 42.770 5.677 1.00 28.21 100 ASN X N 1
ATOM 827 C CA . ASN A 1 100 ? 38.843 41.415 5.711 1.00 19.34 100 ASN X CA 1
ATOM 828 C C . ASN A 1 100 ? 37.589 41.596 6.522 1.00 37.75 100 ASN X C 1
ATOM 829 O O . ASN A 1 100 ? 37.675 42.199 7.596 1.00 32.37 100 ASN X O 1
ATOM 834 N N . PHE A 1 101 ? 36.441 41.101 5.989 1.00 23.23 101 PHE X N 1
ATOM 835 C CA . PHE A 1 101 ? 35.151 41.061 6.646 1.00 7.18 101 PHE X CA 1
ATOM 836 C C . PHE A 1 101 ? 34.365 39.842 6.138 1.00 14.15 101 PHE X C 1
ATOM 837 O O . PHE A 1 101 ? 34.321 39.525 4.949 1.00 15.79 101 PHE X O 1
ATOM 845 N N . ARG A 1 102 ? 33.694 39.122 7.012 1.00 4.74 102 ARG X N 1
ATOM 846 C CA . ARG A 1 102 ? 32.990 37.903 6.647 1.00 11.01 102 ARG X CA 1
ATOM 847 C C . ARG A 1 102 ? 31.755 37.769 7.531 1.00 12.92 102 ARG X C 1
ATOM 848 O O . ARG A 1 102 ? 31.833 38.128 8.701 1.00 7.20 102 ARG X O 1
ATOM 856 N N . VAL A 1 103 ? 30.631 37.299 6.999 1.00 7.23 103 VAL X N 1
ATOM 857 C CA . VAL A 1 103 ? 29.459 36.967 7.789 1.00 18.83 103 VAL X CA 1
ATOM 858 C C . VAL A 1 103 ? 29.377 35.447 7.617 1.00 11.83 103 VAL X C 1
ATOM 859 O O . VAL A 1 103 ? 29.698 34.989 6.529 1.00 20.36 103 VAL X O 1
ATOM 863 N N . ILE A 1 104 ? 29.106 34.617 8.629 1.00 14.70 104 ILE X N 1
ATOM 864 C CA . ILE A 1 104 ? 28.999 33.196 8.390 1.00 5.90 104 ILE X CA 1
ATOM 865 C C . ILE A 1 104 ? 27.595 32.827 8.828 1.00 20.21 104 ILE X C 1
ATOM 866 O O . ILE A 1 104 ? 27.017 33.466 9.714 1.00 8.52 104 ILE X O 1
ATOM 871 N N . SER A 1 105 ? 26.967 31.880 8.153 1.00 8.10 105 SER X N 1
ATOM 872 C CA . SER A 1 105 ? 25.630 31.514 8.552 1.00 2.47 105 SER X CA 1
ATOM 873 C C . SER A 1 105 ? 25.519 30.824 9.914 1.00 11.85 105 SER X C 1
ATOM 874 O O . SER A 1 105 ? 26.481 30.346 10.532 1.00 8.51 105 SER X O 1
ATOM 877 N N . PHE A 1 106 ? 24.276 30.706 10.369 1.00 18.67 106 PHE X N 1
ATOM 878 C CA . PHE A 1 106 ? 23.987 30.037 11.613 1.00 3.29 106 PHE X CA 1
ATOM 879 C C . PHE A 1 106 ? 24.334 28.577 11.498 1.00 4.61 106 PHE X C 1
ATOM 880 O O . PHE A 1 106 ? 24.848 28.010 12.441 1.00 21.28 106 PHE X O 1
ATOM 888 N N . LYS A 1 107 ? 24.077 27.939 10.353 1.00 33.75 107 LYS X N 1
ATOM 889 C CA . LYS A 1 107 ? 24.294 26.506 10.203 1.00 23.65 107 LYS X CA 1
ATOM 890 C C . LYS A 1 107 ? 25.708 26.087 10.062 1.00 11.33 107 LYS X C 1
ATOM 891 O O . LYS A 1 107 ? 26.090 24.989 10.449 1.00 33.47 107 LYS X O 1
ATOM 897 N N . GLN A 1 108 ? 26.449 26.974 9.468 1.00 22.46 108 GLN X N 1
ATOM 898 C CA . GLN A 1 108 ? 27.825 26.767 9.154 1.00 20.14 108 GLN X CA 1
ATOM 899 C C . GLN A 1 108 ? 28.683 27.043 10.385 1.00 22.69 108 GLN X C 1
ATOM 900 O O . GLN A 1 108 ? 29.827 26.547 10.418 1.00 18.69 108 GLN X O 1
ATOM 906 N N . LYS A 1 109 ? 28.160 27.738 11.431 1.00 21.66 109 LYS X N 1
ATOM 907 C CA . LYS A 1 109 ? 29.031 28.210 12.508 1.00 32.44 109 LYS X CA 1
ATOM 908 C C . LYS A 1 109 ? 29.754 27.123 13.279 1.00 30.18 109 LYS X C 1
ATOM 909 O O . LYS A 1 109 ? 30.925 27.264 13.652 1.00 27.52 109 LYS X O 1
ATOM 915 N N . HIS A 1 110 ? 29.131 25.948 13.351 1.00 26.86 110 HIS X N 1
ATOM 916 C CA . HIS A 1 110 ? 29.765 24.829 14.007 1.00 26.69 110 HIS X CA 1
ATOM 917 C C . HIS A 1 110 ? 31.074 24.374 13.422 1.00 9.81 110 HIS X C 1
ATOM 918 O O . HIS A 1 110 ? 31.588 23.395 13.922 1.00 19.94 110 HIS X O 1
ATOM 925 N N . GLU A 1 111 ? 31.580 24.957 12.328 1.00 16.00 111 GLU X N 1
ATOM 926 C CA . GLU A 1 111 ? 32.863 24.613 11.753 1.00 22.54 111 GLU X CA 1
ATOM 927 C C . GLU A 1 111 ? 33.933 25.658 12.028 1.00 20.46 111 GLU X C 1
ATOM 928 O O . GLU A 1 111 ? 35.126 25.503 11.727 1.00 35.70 111 GLU X O 1
ATOM 934 N N . TRP A 1 112 ? 33.486 26.764 12.609 1.00 32.43 112 TRP X N 1
ATOM 935 C CA . TRP A 1 112 ? 34.311 27.905 12.889 1.00 20.77 112 TRP X CA 1
ATOM 936 C C . TRP A 1 112 ? 34.645 27.940 14.348 1.00 4.48 112 TRP X C 1
ATOM 937 O O . TRP A 1 112 ? 33.842 27.585 15.194 1.00 29.23 112 TRP X O 1
ATOM 948 N N . LYS A 1 113 ? 35.836 28.345 14.679 1.00 15.85 113 LYS X N 1
ATOM 949 C CA . LYS A 1 113 ? 36.231 28.616 16.037 1.00 12.61 113 LYS X CA 1
ATOM 950 C C . LYS A 1 113 ? 35.812 30.076 16.121 1.00 9.33 113 LYS X C 1
ATOM 951 O O . LYS A 1 113 ? 36.425 30.902 15.450 1.00 17.29 113 LYS X O 1
ATOM 957 N N . LEU A 1 114 ? 34.749 30.429 16.826 1.00 17.79 114 LEU X N 1
ATOM 958 C CA . LEU A 1 114 ? 34.333 31.819 16.963 1.00 9.68 114 LEU X CA 1
ATOM 959 C C . LEU A 1 114 ? 35.163 32.428 18.101 1.00 12.51 114 LEU X C 1
ATOM 960 O O . LEU A 1 114 ? 35.287 31.815 19.160 1.00 20.50 114 LEU X O 1
ATOM 965 N N . VAL A 1 115 ? 35.847 33.544 17.946 1.00 10.63 115 VAL X N 1
ATOM 966 C CA . VAL A 1 115 ? 36.844 33.965 18.924 1.00 9.90 115 VAL X CA 1
ATOM 967 C C . VAL A 1 115 ? 36.655 35.452 19.127 1.00 5.16 115 VAL X C 1
ATOM 968 O O . VAL A 1 115 ? 37.013 36.250 18.239 1.00 17.62 115 VAL X O 1
ATOM 972 N N . PRO A 1 116 ? 36.185 35.889 20.304 1.00 20.59 116 PRO X N 1
ATOM 973 C CA . PRO A 1 116 ? 36.062 37.293 20.643 1.00 8.16 116 PRO X CA 1
ATOM 974 C C . PRO A 1 116 ? 37.438 37.890 20.823 1.00 8.99 116 PRO X C 1
ATOM 975 O O . PRO A 1 116 ? 38.217 37.428 21.647 1.00 16.62 116 PRO X O 1
ATOM 979 N N . LYS A 1 117 ? 37.738 38.929 20.068 1.00 8.43 117 LYS X N 1
ATOM 980 C CA . LYS A 1 117 ? 38.954 39.671 20.271 1.00 3.78 117 LYS X CA 1
ATOM 981 C C . LYS A 1 117 ? 38.996 40.280 21.681 1.00 14.81 117 LYS X C 1
ATOM 982 O O . LYS A 1 117 ? 40.061 40.580 22.230 1.00 18.87 117 LYS X O 1
ATOM 988 N N . TYR A 1 118 ? 37.869 40.532 22.319 1.00 15.96 118 TYR X N 1
ATOM 989 C CA . TYR A 1 118 ? 37.829 40.963 23.700 1.00 11.24 118 TYR X CA 1
ATOM 990 C C . TYR A 1 118 ? 38.589 40.042 24.660 1.00 2.00 118 TYR X C 1
ATOM 991 O O . TYR A 1 118 ? 39.337 40.542 25.480 1.00 16.22 118 TYR X O 1
ATOM 1000 N N . THR A 1 119 ? 38.416 38.731 24.582 1.00 9.65 119 THR X N 1
ATOM 1001 C CA . THR A 1 119 ? 39.037 37.852 25.545 1.00 5.69 119 THR X CA 1
ATOM 1002 C C . THR A 1 119 ? 40.437 37.363 25.257 1.00 3.97 119 THR X C 1
ATOM 1003 O O . THR A 1 119 ? 41.097 36.881 26.190 1.00 27.02 119 THR X O 1
ATOM 1007 N N . ILE A 1 120 ? 40.867 37.477 23.983 1.00 14.71 120 ILE X N 1
ATOM 1008 C CA . ILE A 1 120 ? 42.226 37.168 23.557 1.00 13.57 120 ILE X CA 1
ATOM 1009 C C . ILE A 1 120 ? 43.293 37.685 24.509 1.00 18.42 120 ILE X C 1
ATOM 1010 O O . ILE A 1 120 ? 43.426 38.887 24.712 1.00 11.06 120 ILE X O 1
ATOM 1015 N N . GLY A 1 121 ? 44.052 36.788 25.119 1.00 7.38 121 GLY X N 1
ATOM 1016 C CA . GLY A 1 121 ? 45.143 37.104 26.002 1.00 8.59 121 GLY X CA 1
ATOM 1017 C C . GLY A 1 121 ? 46.436 37.289 25.221 1.00 19.50 121 GLY X C 1
ATOM 1018 O O . GLY A 1 121 ? 47.009 36.412 24.564 1.00 15.42 121 GLY X O 1
ATOM 1019 N N . ASN A 1 122 ? 46.840 38.545 25.419 1.00 26.60 122 ASN X N 1
ATOM 1020 C CA . ASN A 1 122 ? 48.033 39.217 24.946 1.00 18.18 122 ASN X CA 1
ATOM 1021 C C . ASN A 1 122 ? 48.145 39.738 23.534 1.00 37.39 122 ASN X C 1
ATOM 1022 O O . ASN A 1 122 ? 47.737 40.902 23.372 1.00 26.48 122 ASN X O 1
ATOM 1027 N N . MET B 1 1 ? 34.759 70.976 8.176 1.00 16.78 1 MET Y N 1
ATOM 1028 C CA . MET B 1 1 ? 34.115 71.305 6.934 1.00 28.76 1 MET Y CA 1
ATOM 1029 C C . MET B 1 1 ? 33.951 69.942 6.269 1.00 18.06 1 MET Y C 1
ATOM 1030 O O . MET B 1 1 ? 34.554 69.003 6.755 1.00 25.09 1 MET Y O 1
ATOM 1035 N N . ILE B 1 2 ? 33.177 69.752 5.192 1.00 26.04 2 ILE Y N 1
ATOM 1036 C CA . ILE B 1 2 ? 32.948 68.403 4.633 1.00 31.58 2 ILE Y CA 1
ATOM 1037 C C . ILE B 1 2 ? 33.531 68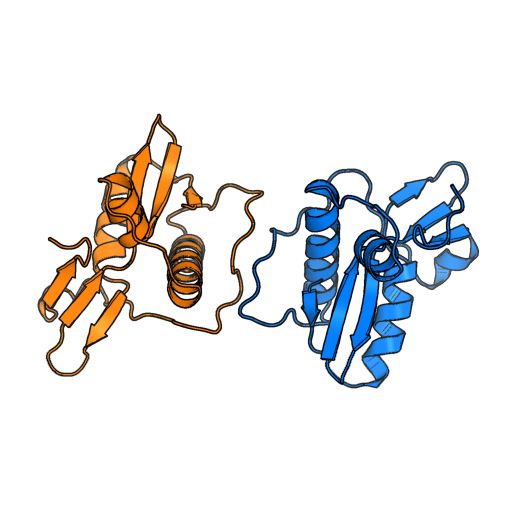.455 3.259 1.00 8.73 2 ILE Y C 1
ATOM 1038 O O . ILE B 1 2 ? 33.249 69.421 2.568 1.00 11.07 2 ILE Y O 1
ATOM 1043 N N . GLU B 1 3 ? 34.322 67.464 2.903 1.00 2.54 3 GLU Y N 1
ATOM 1044 C CA . GLU B 1 3 ? 34.994 67.465 1.651 1.00 13.47 3 GLU Y CA 1
ATOM 1045 C C . GLU B 1 3 ? 34.014 66.890 0.669 1.00 5.42 3 GLU Y C 1
ATOM 1046 O O . GLU B 1 3 ? 33.263 65.948 0.946 1.00 7.80 3 GLU Y O 1
ATOM 1052 N N . ILE B 1 4 ? 34.023 67.524 -0.469 1.00 16.97 4 ILE Y N 1
ATOM 1053 C CA . ILE B 1 4 ? 32.991 67.352 -1.452 1.00 21.37 4 ILE Y CA 1
ATOM 1054 C C . ILE B 1 4 ? 33.511 67.289 -2.854 1.00 18.61 4 ILE Y C 1
ATOM 1055 O O . ILE B 1 4 ? 34.299 68.123 -3.267 1.00 26.08 4 ILE Y O 1
ATOM 1060 N N . THR B 1 5 ? 32.917 66.377 -3.614 1.00 26.34 5 THR Y N 1
ATOM 1061 C CA . THR B 1 5 ? 33.219 66.327 -5.034 1.00 14.44 5 THR Y CA 1
ATOM 1062 C C . THR B 1 5 ? 31.936 66.736 -5.737 1.00 18.86 5 THR Y C 1
ATOM 1063 O O . THR B 1 5 ? 30.831 66.377 -5.314 1.00 15.98 5 THR Y O 1
ATOM 1067 N N . LEU B 1 6 ? 32.049 67.630 -6.707 1.00 28.13 6 LEU Y N 1
ATOM 1068 C CA . LEU B 1 6 ? 30.886 68.030 -7.492 1.00 18.70 6 LEU Y CA 1
ATOM 1069 C C . LEU B 1 6 ? 30.999 67.218 -8.775 1.00 23.95 6 LEU Y C 1
ATOM 1070 O O . LEU B 1 6 ? 32.103 66.845 -9.176 1.00 31.19 6 LEU Y O 1
ATOM 1075 N N . LYS B 1 7 ? 29.924 66.975 -9.497 1.00 44.76 7 LYS Y N 1
ATOM 1076 C CA . LYS B 1 7 ? 29.950 66.277 -10.787 1.00 20.30 7 LYS Y CA 1
ATOM 1077 C C . LYS B 1 7 ? 30.627 67.056 -11.914 1.00 16.35 7 LYS Y C 1
ATOM 1078 O O . LYS B 1 7 ? 31.303 66.470 -12.740 1.00 14.96 7 LYS Y O 1
ATOM 1084 N N . LYS B 1 8 ? 30.369 68.356 -12.079 1.00 18.54 8 LYS Y N 1
ATOM 1085 C CA . LYS B 1 8 ? 30.940 69.123 -13.179 1.00 26.01 8 LYS Y CA 1
ATOM 1086 C C . LYS B 1 8 ? 31.261 70.479 -12.595 1.00 16.47 8 LYS Y C 1
ATOM 1087 O O . LYS B 1 8 ? 30.526 70.951 -11.718 1.00 28.46 8 LYS Y O 1
ATOM 1093 N N . PRO B 1 9 ? 32.263 71.233 -13.014 1.00 24.07 9 PRO Y N 1
ATOM 1094 C CA . PRO B 1 9 ? 32.794 72.319 -12.210 1.00 25.25 9 PRO Y CA 1
ATOM 1095 C C . PRO B 1 9 ? 31.915 73.575 -12.252 1.00 26.81 9 PRO Y C 1
ATOM 1096 O O . PRO B 1 9 ? 32.063 74.488 -11.435 1.00 20.10 9 PRO Y O 1
ATOM 1100 N N . GLU B 1 10 ? 30.975 73.602 -13.207 1.00 26.68 10 GLU Y N 1
ATOM 1101 C CA . GLU B 1 10 ? 29.939 74.629 -13.307 1.00 28.22 10 GLU Y CA 1
ATOM 1102 C C . GLU B 1 10 ? 29.097 74.625 -12.024 1.00 33.07 10 GLU Y C 1
ATOM 1103 O O . GLU B 1 10 ? 28.793 75.649 -11.389 1.00 31.38 10 GLU Y O 1
ATOM 1109 N N . ASP B 1 11 ? 28.715 73.368 -11.660 1.00 47.91 11 ASP Y N 1
ATOM 1110 C CA . ASP B 1 11 ? 27.835 73.006 -10.524 1.00 38.77 11 ASP Y CA 1
ATOM 1111 C C . ASP B 1 11 ? 28.109 73.780 -9.234 1.00 27.22 11 ASP Y C 1
ATOM 1112 O O . ASP B 1 11 ? 27.133 74.124 -8.571 1.00 22.90 11 ASP Y O 1
ATOM 1117 N N . PHE B 1 12 ? 29.377 74.161 -8.952 1.00 21.82 12 PHE Y N 1
ATOM 1118 C CA . PHE B 1 12 ? 29.753 75.001 -7.835 1.00 2.00 12 PHE Y CA 1
ATOM 1119 C C . PHE B 1 12 ? 28.832 76.196 -7.692 1.00 8.67 12 PHE Y C 1
ATOM 1120 O O . PHE B 1 12 ? 28.416 76.565 -6.595 1.00 29.06 12 PHE Y O 1
ATOM 1128 N N . LEU B 1 13 ? 28.482 76.839 -8.782 1.00 18.14 13 LEU Y N 1
ATOM 1129 C CA . LEU B 1 13 ? 27.606 77.984 -8.686 1.00 17.26 13 LEU Y CA 1
ATOM 1130 C C . LEU B 1 13 ? 26.156 77.578 -8.446 1.00 16.29 13 LEU Y C 1
ATOM 1131 O O . LEU B 1 13 ? 25.475 78.242 -7.662 1.00 10.59 13 LEU Y O 1
ATOM 1136 N N . LYS B 1 14 ? 25.718 76.434 -9.004 1.00 26.75 14 LYS Y N 1
ATOM 1137 C CA . LYS B 1 14 ? 24.358 75.886 -8.773 1.00 26.19 14 LYS Y CA 1
ATOM 1138 C C . LYS B 1 14 ? 24.202 75.551 -7.301 1.00 20.11 14 LYS Y C 1
ATOM 1139 O O . LYS B 1 14 ? 23.222 75.928 -6.648 1.00 18.40 14 LYS Y O 1
ATOM 1145 N N . VAL B 1 15 ? 25.200 74.852 -6.757 1.00 26.43 15 VAL Y N 1
ATOM 1146 C CA . VAL B 1 15 ? 25.263 74.553 -5.354 1.00 7.77 15 VAL Y CA 1
ATOM 1147 C C . VAL B 1 15 ? 25.291 75.844 -4.586 1.00 2.00 15 VAL Y C 1
ATOM 1148 O O . VAL B 1 15 ? 24.448 75.998 -3.724 1.00 12.37 15 VAL Y O 1
ATOM 1152 N N . LYS B 1 16 ? 26.129 76.813 -4.884 1.00 8.40 16 LYS Y N 1
ATOM 1153 C CA . LYS B 1 16 ? 26.118 78.090 -4.180 1.00 23.10 16 LYS Y CA 1
ATOM 1154 C C . LYS B 1 16 ? 24.795 78.821 -4.107 1.00 22.76 16 LYS Y C 1
ATOM 1155 O O . LYS B 1 16 ? 24.445 79.394 -3.075 1.00 11.94 16 LYS Y O 1
ATOM 1161 N N . GLU B 1 17 ? 24.019 78.801 -5.208 1.00 20.99 17 GLU Y N 1
ATOM 1162 C CA . GLU B 1 17 ? 22.702 79.398 -5.219 1.00 4.60 17 GLU Y CA 1
ATOM 1163 C C . GLU B 1 17 ? 21.781 78.568 -4.358 1.00 9.43 17 GLU Y C 1
ATOM 1164 O O . GLU B 1 17 ? 21.017 79.130 -3.586 1.00 10.06 17 GLU Y O 1
ATOM 1170 N N . THR B 1 18 ? 21.836 77.228 -4.426 1.00 12.97 18 THR Y N 1
ATOM 1171 C CA . THR B 1 18 ? 20.939 76.379 -3.627 1.00 7.59 18 THR Y CA 1
ATOM 1172 C C . THR B 1 18 ? 21.135 76.603 -2.125 1.00 11.09 18 THR Y C 1
ATOM 1173 O O . THR B 1 18 ? 20.157 76.703 -1.401 1.00 12.25 18 THR Y O 1
ATOM 1177 N N . LEU B 1 19 ? 22.363 76.824 -1.638 1.00 19.57 19 LEU Y N 1
ATOM 1178 C CA . LEU B 1 19 ? 22.668 77.060 -0.232 1.00 7.17 19 LEU Y CA 1
ATOM 1179 C C . LEU B 1 19 ? 22.061 78.362 0.253 1.00 13.19 19 LEU Y C 1
ATOM 1180 O O . LEU B 1 19 ? 21.694 78.548 1.401 1.00 11.93 19 LEU Y O 1
ATOM 1185 N N . THR B 1 20 ? 21.831 79.281 -0.650 1.00 7.31 20 THR Y N 1
ATOM 1186 C CA . THR B 1 20 ? 21.130 80.512 -0.344 1.00 8.54 20 THR Y CA 1
ATOM 1187 C C . THR B 1 20 ? 19.714 80.233 0.146 1.00 2.00 20 THR Y C 1
ATOM 1188 O O . THR B 1 20 ? 19.062 81.062 0.755 1.00 20.14 20 THR Y O 1
ATOM 1192 N N . ARG B 1 21 ? 19.141 79.088 -0.155 1.00 12.39 21 ARG Y N 1
ATOM 1193 C CA . ARG B 1 21 ? 17.774 78.806 0.178 1.00 9.53 21 ARG Y CA 1
ATOM 1194 C C . ARG B 1 21 ? 17.660 77.698 1.246 1.00 16.20 21 ARG Y C 1
ATOM 1195 O O . ARG B 1 21 ? 16.632 77.027 1.332 1.00 8.54 21 ARG Y O 1
ATOM 1203 N N . MET B 1 22 ? 18.678 77.507 2.111 1.00 10.22 22 MET Y N 1
ATOM 1204 C CA . MET B 1 22 ? 18.688 76.471 3.123 1.00 10.24 22 MET Y CA 1
ATOM 1205 C C . MET B 1 22 ? 19.169 77.136 4.396 1.00 7.94 22 MET Y C 1
ATOM 1206 O O . MET B 1 22 ? 20.281 77.609 4.445 1.00 10.51 22 MET Y O 1
ATOM 1211 N N . GLY B 1 23 ? 18.347 77.310 5.423 1.00 11.92 23 GLY Y N 1
ATOM 1212 C CA . GLY B 1 23 ? 18.805 77.812 6.709 1.00 21.96 23 GLY Y CA 1
ATOM 1213 C C . GLY B 1 23 ? 17.688 77.846 7.757 1.00 6.61 23 GLY Y C 1
ATOM 1214 O O . GLY B 1 23 ? 16.688 77.132 7.644 1.00 9.34 23 GLY Y O 1
ATOM 1215 N N . ILE B 1 24 ? 17.867 78.702 8.775 1.00 24.45 24 ILE Y N 1
ATOM 1216 C CA . ILE B 1 24 ? 16.905 78.980 9.853 1.00 28.27 24 ILE Y CA 1
ATOM 1217 C C . ILE B 1 24 ? 15.961 79.989 9.243 1.00 12.12 24 ILE Y C 1
ATOM 1218 O O . ILE B 1 24 ? 16.436 81.036 8.791 1.00 16.45 24 ILE Y O 1
ATOM 1223 N N . ALA B 1 25 ? 14.663 79.682 9.277 1.00 31.29 25 ALA Y N 1
ATOM 1224 C CA . ALA B 1 25 ? 13.626 80.564 8.752 1.00 17.97 25 ALA Y CA 1
ATOM 1225 C C . ALA B 1 25 ? 12.973 81.322 9.876 1.00 19.29 25 ALA Y C 1
ATOM 1226 O O . ALA B 1 25 ? 12.975 80.916 11.036 1.00 23.38 25 ALA Y O 1
ATOM 1228 N N . ASN B 1 26 ? 12.442 82.457 9.504 1.00 12.10 26 ASN Y N 1
ATOM 1229 C CA . ASN B 1 26 ? 11.647 83.261 10.380 1.00 28.01 26 ASN Y CA 1
ATOM 1230 C C . ASN B 1 26 ? 10.500 83.271 9.434 1.00 11.03 26 ASN Y C 1
ATOM 1231 O O . ASN B 1 26 ? 10.409 84.132 8.538 1.00 21.73 26 ASN Y O 1
ATOM 1236 N N . ASN B 1 27 ? 9.651 82.272 9.615 1.00 15.43 27 ASN Y N 1
ATOM 1237 C CA . ASN B 1 27 ? 8.506 82.197 8.749 1.00 19.58 27 ASN Y CA 1
ATOM 1238 C C . ASN B 1 27 ? 7.546 83.336 8.969 1.00 21.81 27 ASN Y C 1
ATOM 1239 O O . ASN B 1 27 ? 6.755 83.537 8.072 1.00 17.03 27 ASN Y O 1
ATOM 1244 N N . LYS B 1 28 ? 7.624 84.140 10.044 1.00 28.64 28 LYS Y N 1
ATOM 1245 C CA . LYS B 1 28 ? 6.681 85.236 10.256 1.00 31.07 28 LYS Y CA 1
ATOM 1246 C C . LYS B 1 28 ? 7.004 86.472 9.442 1.00 19.17 28 LYS Y C 1
ATOM 1247 O O . LYS B 1 28 ? 6.116 87.030 8.832 1.00 38.92 28 LYS Y O 1
ATOM 1253 N N . ASP B 1 29 ? 8.222 86.979 9.405 1.00 21.03 29 ASP Y N 1
ATOM 1254 C CA . ASP B 1 29 ? 8.515 88.164 8.626 1.00 19.90 29 ASP Y CA 1
ATOM 1255 C C . ASP B 1 29 ? 9.299 87.771 7.366 1.00 29.98 29 ASP Y C 1
ATOM 1256 O O . ASP B 1 29 ? 10.084 88.571 6.832 1.00 27.85 29 ASP Y O 1
ATOM 1261 N N . LYS B 1 30 ? 9.005 86.523 6.920 1.00 29.15 30 LYS Y N 1
ATOM 1262 C CA . LYS B 1 30 ? 9.668 85.767 5.854 1.00 23.19 30 LYS Y CA 1
ATOM 1263 C C . LYS B 1 30 ? 11.147 86.013 5.558 1.00 25.67 30 LYS Y C 1
ATOM 1264 O O . LYS B 1 30 ? 11.567 86.323 4.424 1.00 14.10 30 LYS Y O 1
ATOM 1270 N N . VAL B 1 31 ? 11.974 85.796 6.592 1.00 16.15 31 VAL Y N 1
ATOM 1271 C CA . VAL B 1 31 ? 13.427 85.939 6.440 1.00 22.47 31 VAL Y CA 1
ATOM 1272 C C . VAL B 1 31 ? 14.067 84.568 6.617 1.00 22.53 31 VAL Y C 1
ATOM 1273 O O . VAL B 1 31 ? 13.646 83.825 7.517 1.00 24.64 31 VAL Y O 1
ATOM 1277 N N . LEU B 1 32 ? 15.066 84.179 5.819 1.00 24.38 32 LEU Y N 1
ATOM 1278 C CA . LEU B 1 32 ? 15.743 82.877 5.942 1.00 22.99 32 LEU Y CA 1
ATOM 1279 C C . LEU B 1 32 ? 17.237 83.192 6.017 1.00 16.86 32 LEU Y C 1
ATOM 1280 O O . LEU B 1 32 ? 17.758 84.020 5.259 1.00 14.97 32 LEU Y O 1
ATOM 1285 N N . TYR B 1 33 ? 17.886 82.614 7.015 1.00 18.40 33 TYR Y N 1
ATOM 1286 C CA . TYR B 1 33 ? 19.301 82.874 7.244 1.00 17.14 33 TYR Y CA 1
ATOM 1287 C C . TYR B 1 33 ? 20.143 81.755 6.697 1.00 5.38 33 TYR Y C 1
ATOM 1288 O O . TYR B 1 33 ? 19.949 80.618 7.119 1.00 7.85 33 TYR Y O 1
ATOM 1297 N N . GLN B 1 34 ? 21.008 82.045 5.739 1.00 13.45 34 GLN Y N 1
ATOM 1298 C CA . GLN B 1 34 ? 21.934 81.068 5.195 1.00 14.16 34 GLN Y CA 1
ATOM 1299 C C . GLN B 1 34 ? 22.816 80.430 6.263 1.00 19.61 34 GLN Y C 1
ATOM 1300 O O . GLN B 1 34 ? 23.471 81.178 6.994 1.00 16.08 34 GLN Y O 1
ATOM 1306 N N . SER B 1 35 ? 22.915 79.099 6.332 1.00 11.36 35 SER Y N 1
ATOM 1307 C CA . SER B 1 35 ? 23.722 78.391 7.299 1.00 11.93 35 SER Y CA 1
ATOM 1308 C C . SER B 1 35 ? 25.126 78.019 6.846 1.00 11.71 35 SER Y C 1
ATOM 1309 O O . SER B 1 35 ? 26.125 78.168 7.575 1.00 9.89 35 SER Y O 1
ATOM 1312 N N . CYS B 1 36 ? 25.219 77.455 5.653 1.00 18.96 36 CYS Y N 1
ATOM 1313 C CA . CYS B 1 36 ? 26.433 76.855 5.118 1.00 36.30 36 CYS Y CA 1
ATOM 1314 C C . CYS B 1 36 ? 26.789 77.459 3.787 1.00 14.14 36 CYS Y C 1
ATOM 1315 O O . CYS B 1 36 ? 25.911 78.012 3.145 1.00 22.83 36 CYS Y O 1
ATOM 1318 N N . HIS B 1 37 ? 28.067 77.452 3.433 1.00 6.40 37 HIS Y N 1
ATOM 1319 C CA . HIS B 1 37 ? 28.540 77.976 2.170 1.00 4.63 37 HIS Y CA 1
ATOM 1320 C C . HIS B 1 37 ? 29.373 76.937 1.446 1.00 2.02 37 HIS Y C 1
ATOM 1321 O O . HIS B 1 37 ? 29.725 75.944 2.108 1.00 8.58 37 HIS Y O 1
ATOM 1328 N N . ILE B 1 38 ? 29.740 77.102 0.168 1.00 18.69 38 ILE Y N 1
ATOM 1329 C CA . ILE B 1 38 ? 30.662 76.231 -0.548 1.00 15.19 38 ILE Y CA 1
ATOM 1330 C C . ILE B 1 38 ? 31.911 77.065 -0.882 1.00 8.11 38 ILE Y C 1
ATOM 1331 O O . ILE B 1 38 ? 31.897 78.153 -1.447 1.00 13.18 38 ILE Y O 1
ATOM 1336 N N . LEU B 1 39 ? 33.055 76.510 -0.487 1.00 6.49 39 LEU Y N 1
ATOM 1337 C CA . LEU B 1 39 ? 34.345 77.106 -0.711 1.00 3.15 39 LEU Y CA 1
ATOM 1338 C C . LEU B 1 39 ? 35.231 76.114 -1.422 1.00 3.70 39 LEU Y C 1
ATOM 1339 O O . LEU B 1 39 ? 35.032 74.905 -1.278 1.00 8.86 39 LEU Y O 1
ATOM 1344 N N . GLN B 1 40 ? 36.140 76.560 -2.258 1.00 12.94 40 GLN Y N 1
ATOM 1345 C CA . GLN B 1 40 ? 37.149 75.684 -2.812 1.00 4.00 40 GLN Y CA 1
ATOM 1346 C C . GLN B 1 40 ? 38.422 76.134 -2.105 1.00 10.04 40 GLN Y C 1
ATOM 1347 O O . GLN B 1 40 ? 38.673 77.325 -1.955 1.00 16.04 40 GLN Y O 1
ATOM 1353 N N . LYS B 1 41 ? 39.192 75.233 -1.544 1.00 8.81 41 LYS Y N 1
ATOM 1354 C CA . LYS B 1 41 ? 40.364 75.632 -0.808 1.00 10.17 41 LYS Y CA 1
ATOM 1355 C C . LYS B 1 41 ? 41.417 74.652 -1.277 1.00 11.45 41 LYS Y C 1
ATOM 1356 O O . LYS B 1 41 ? 41.158 73.433 -1.262 1.00 20.17 41 LYS Y O 1
ATOM 1362 N N . LYS B 1 42 ? 42.553 75.167 -1.732 1.00 9.14 42 LYS Y N 1
ATOM 1363 C CA . LYS B 1 42 ? 43.688 74.369 -2.129 1.00 26.00 42 LYS Y CA 1
ATOM 1364 C C . LYS B 1 42 ? 43.220 73.297 -3.140 1.00 16.67 42 LYS Y C 1
ATOM 1365 O O . LYS B 1 42 ? 43.668 72.153 -3.160 1.00 19.65 42 LYS Y O 1
ATOM 1371 N N . GLY B 1 43 ? 42.262 73.655 -4.002 1.00 20.40 43 GLY Y N 1
ATOM 1372 C CA . GLY B 1 43 ? 41.717 72.780 -5.023 1.00 22.57 43 GLY Y CA 1
ATOM 1373 C C . GLY B 1 43 ? 40.612 71.842 -4.570 1.00 21.70 43 GLY Y C 1
ATOM 1374 O O . GLY B 1 43 ? 39.909 71.386 -5.467 1.00 19.35 43 GLY Y O 1
ATOM 1375 N N . LEU B 1 44 ? 40.361 71.537 -3.285 1.00 21.34 44 LEU Y N 1
ATOM 1376 C CA . LEU B 1 44 ? 39.311 70.587 -2.915 1.00 10.14 44 LEU Y CA 1
ATOM 1377 C C . LEU B 1 44 ? 38.091 71.402 -2.577 1.00 29.08 44 LEU Y C 1
ATOM 1378 O O . LEU B 1 44 ? 38.253 72.590 -2.218 1.00 21.45 44 LEU Y O 1
ATOM 1383 N N . TYR B 1 45 ? 36.878 70.875 -2.698 1.00 11.06 45 TYR Y N 1
ATOM 1384 C CA . TYR B 1 45 ? 35.685 71.675 -2.467 1.00 9.71 45 TYR Y CA 1
ATOM 1385 C C . TYR B 1 45 ? 35.127 71.322 -1.102 1.00 2.00 45 TYR Y C 1
ATOM 1386 O O . TYR B 1 45 ? 35.338 70.203 -0.640 1.00 11.35 45 TYR Y O 1
ATOM 1395 N N . TYR B 1 46 ? 34.448 72.191 -0.382 1.00 3.19 46 TYR Y N 1
ATOM 1396 C CA . TYR B 1 46 ? 34.012 71.916 0.963 1.00 9.72 46 TYR Y CA 1
ATOM 1397 C C . TYR B 1 46 ? 32.657 72.563 1.260 1.00 22.52 46 TYR Y C 1
ATOM 1398 O O . TYR B 1 46 ? 32.367 73.633 0.708 1.00 13.07 46 TYR Y O 1
ATOM 1407 N N . ILE B 1 47 ? 31.786 71.905 2.062 1.00 21.65 47 ILE Y N 1
ATOM 1408 C CA . ILE B 1 47 ? 30.584 72.588 2.560 1.00 20.58 47 ILE Y CA 1
ATOM 1409 C C . ILE B 1 47 ? 31.045 73.021 3.957 1.00 24.33 47 ILE Y C 1
ATOM 1410 O O . ILE B 1 47 ? 31.668 72.260 4.713 1.00 15.28 47 ILE Y O 1
ATOM 1415 N N . VAL B 1 48 ? 30.858 74.310 4.226 1.00 19.87 48 VAL Y N 1
ATOM 1416 C CA . VAL B 1 48 ? 31.357 74.974 5.414 1.00 22.30 48 VAL Y CA 1
ATOM 1417 C C . VAL B 1 48 ? 30.248 75.699 6.174 1.00 17.28 48 VAL Y C 1
ATOM 1418 O O . VAL B 1 48 ? 29.506 76.466 5.563 1.00 6.95 48 VAL Y O 1
ATOM 1422 N N . HIS B 1 49 ? 30.060 75.546 7.487 1.00 2.00 49 HIS Y N 1
ATOM 1423 C CA . HIS B 1 49 ? 29.035 76.319 8.205 1.00 6.78 49 HIS Y CA 1
ATOM 1424 C C . HIS B 1 49 ? 29.528 77.777 8.218 1.00 17.63 49 HIS Y C 1
ATOM 1425 O O . HIS B 1 49 ? 30.757 77.977 8.155 1.00 14.66 49 HIS Y O 1
ATOM 1432 N N . PHE B 1 50 ? 28.656 78.805 8.335 1.00 12.10 50 PHE Y N 1
ATOM 1433 C CA . PHE B 1 50 ? 29.042 80.223 8.372 1.00 7.85 50 PHE Y CA 1
ATOM 1434 C C . PHE B 1 50 ? 30.058 80.533 9.493 1.00 15.99 50 PHE Y C 1
ATOM 1435 O O . PHE B 1 50 ? 30.972 81.340 9.319 1.00 13.02 50 PHE Y O 1
ATOM 1443 N N . LYS B 1 51 ? 29.904 79.949 10.682 1.00 6.30 51 LYS Y N 1
ATOM 1444 C CA . LYS B 1 51 ? 30.839 80.033 11.803 1.00 13.41 51 LYS Y CA 1
ATOM 1445 C C . LYS B 1 51 ? 32.256 79.521 11.564 1.00 9.35 51 LYS Y C 1
ATOM 1446 O O . LYS B 1 51 ? 33.229 80.101 12.032 1.00 15.58 51 LYS Y O 1
ATOM 1452 N N . GLU B 1 52 ? 32.416 78.511 10.725 1.00 14.38 52 GLU Y N 1
ATOM 1453 C CA . GLU B 1 52 ? 33.746 78.079 10.345 1.00 17.65 52 GLU Y CA 1
ATOM 1454 C C . GLU B 1 52 ? 34.351 79.175 9.485 1.00 5.46 52 GLU Y C 1
ATOM 1455 O O . GLU B 1 52 ? 35.548 79.416 9.541 1.00 22.01 52 GLU Y O 1
ATOM 1461 N N . MET B 1 53 ? 33.599 79.948 8.702 1.00 14.70 53 MET Y N 1
ATOM 1462 C CA . MET B 1 53 ? 34.191 80.989 7.888 1.00 9.39 53 MET Y CA 1
ATOM 1463 C C . MET B 1 53 ? 34.574 82.170 8.752 1.00 2.00 53 MET Y C 1
ATOM 1464 O O . MET B 1 53 ? 35.596 82.811 8.553 1.00 8.26 53 MET Y O 1
ATOM 1469 N N . LEU B 1 54 ? 33.774 82.449 9.766 1.00 17.71 54 LEU Y N 1
ATOM 1470 C CA . LEU B 1 54 ? 34.069 83.426 10.814 1.00 16.58 54 LEU Y CA 1
ATOM 1471 C C . LEU B 1 54 ? 35.323 82.962 11.558 1.00 17.91 54 LEU Y C 1
ATOM 1472 O O . LEU B 1 54 ? 36.202 83.777 11.834 1.00 16.53 54 LEU Y O 1
ATOM 1477 N N . ARG B 1 55 ? 35.482 81.691 11.885 1.00 10.87 55 ARG Y N 1
ATOM 1478 C CA . ARG B 1 55 ? 36.687 81.150 12.473 1.00 5.76 55 ARG Y CA 1
ATOM 1479 C C . ARG B 1 55 ? 37.872 81.337 11.530 1.00 18.37 55 ARG Y C 1
ATOM 1480 O O . ARG B 1 55 ? 38.989 81.597 11.991 1.00 19.61 55 ARG Y O 1
ATOM 1488 N N . MET B 1 56 ? 37.652 81.214 10.208 1.00 19.05 56 MET Y N 1
ATOM 1489 C CA . MET B 1 56 ? 38.700 81.347 9.194 1.00 2.00 56 MET Y CA 1
ATOM 1490 C C . MET B 1 56 ? 39.216 82.753 9.070 1.00 14.53 56 MET Y C 1
ATOM 1491 O O . MET B 1 56 ? 40.410 82.921 8.814 1.00 17.73 56 MET Y O 1
ATOM 1496 N N . ASP B 1 57 ? 38.311 83.745 9.226 1.00 15.28 57 ASP Y N 1
ATOM 1497 C CA . ASP B 1 57 ? 38.694 85.139 9.303 1.00 15.03 57 ASP Y CA 1
ATOM 1498 C C . ASP B 1 57 ? 39.299 85.489 10.660 1.00 9.06 57 ASP Y C 1
ATOM 1499 O O . ASP B 1 57 ? 39.537 86.674 10.840 1.00 21.85 57 ASP Y O 1
ATOM 1504 N N . GLY B 1 58 ? 39.522 84.609 11.649 1.00 12.10 58 GLY Y N 1
ATOM 1505 C CA . GLY B 1 58 ? 40.199 85.011 12.881 1.00 13.25 58 GLY Y CA 1
ATOM 15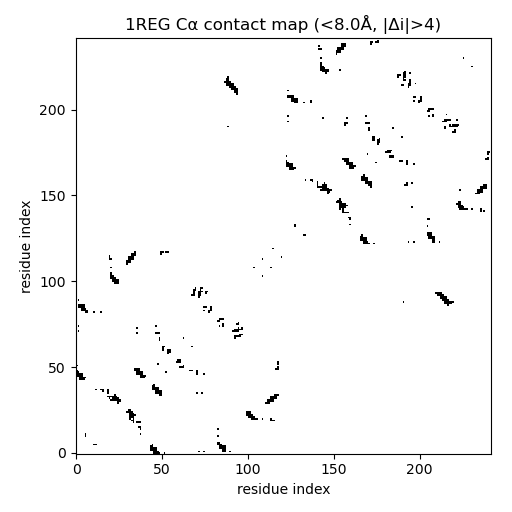06 C C . GLY B 1 58 ? 39.307 85.156 14.095 1.00 19.22 58 GLY Y C 1
ATOM 1507 O O . GLY B 1 58 ? 39.743 85.338 15.248 1.00 17.91 58 GLY Y O 1
ATOM 1508 N N . ARG B 1 59 ? 38.006 85.022 13.875 1.00 8.10 59 ARG Y N 1
ATOM 1509 C CA . ARG B 1 59 ? 37.093 85.211 14.962 1.00 2.00 59 ARG Y CA 1
ATOM 1510 C C . ARG B 1 59 ? 37.181 83.955 15.853 1.00 6.48 59 ARG Y C 1
ATOM 1511 O O . ARG B 1 59 ? 37.227 82.815 15.363 1.00 21.03 59 ARG Y O 1
ATOM 1519 N N . GLN B 1 60 ? 37.217 84.050 17.191 1.00 16.42 60 GLN Y N 1
ATOM 1520 C CA . GLN B 1 60 ? 37.277 82.838 17.999 1.00 12.58 60 GLN Y CA 1
ATOM 1521 C C . GLN B 1 60 ? 35.806 82.481 18.221 1.00 9.19 60 GLN Y C 1
ATOM 1522 O O . GLN B 1 60 ? 35.090 82.996 19.075 1.00 25.71 60 GLN Y O 1
ATOM 1528 N N . VAL B 1 61 ? 35.303 81.697 17.296 1.00 25.24 61 VAL Y N 1
ATOM 1529 C CA . VAL B 1 61 ? 33.899 81.357 17.216 1.00 27.57 61 VAL Y CA 1
ATOM 1530 C C . VAL B 1 61 ? 33.940 79.847 17.185 1.00 26.04 61 VAL Y C 1
ATOM 1531 O O . VAL B 1 61 ? 34.895 79.255 16.700 1.00 20.80 61 VAL Y O 1
ATOM 1535 N N . GLU B 1 62 ? 32.962 79.208 17.783 1.00 18.69 62 GLU Y N 1
ATOM 1536 C CA . GLU B 1 62 ? 32.928 77.764 17.897 1.00 18.40 62 GLU Y CA 1
ATOM 1537 C C . GLU B 1 62 ? 31.584 77.262 17.418 1.00 17.38 62 GLU Y C 1
ATOM 1538 O O . GLU B 1 62 ? 30.530 77.804 17.803 1.00 23.03 62 GLU Y O 1
ATOM 1544 N N . MET B 1 63 ? 31.541 76.335 16.478 1.00 30.48 63 MET Y N 1
ATOM 1545 C CA . MET B 1 63 ? 30.247 75.790 16.160 1.00 14.17 63 MET Y CA 1
ATOM 1546 C C . MET B 1 63 ? 29.558 75.153 17.377 1.00 34.80 63 MET Y C 1
ATOM 1547 O O . MET B 1 63 ? 30.196 74.753 18.357 1.00 16.97 63 MET Y O 1
ATOM 1552 N N . THR B 1 64 ? 28.232 75.066 17.385 1.00 26.63 64 THR Y N 1
ATOM 1553 C CA . THR B 1 64 ? 27.583 74.316 18.411 1.00 18.03 64 THR Y CA 1
ATOM 1554 C C . THR B 1 64 ? 27.343 72.936 17.765 1.00 15.69 64 THR Y C 1
ATOM 1555 O O . THR B 1 64 ? 27.503 72.724 16.551 1.00 15.58 64 THR Y O 1
ATOM 1559 N N . GLU B 1 65 ? 27.009 71.928 18.568 1.00 36.45 65 GLU Y N 1
ATOM 1560 C CA . GLU B 1 65 ? 26.559 70.626 18.081 1.00 25.60 65 GLU Y CA 1
ATOM 1561 C C . GLU B 1 65 ? 25.344 70.796 17.149 1.00 2.00 65 GLU Y C 1
ATOM 1562 O O . GLU B 1 65 ? 25.305 70.202 16.080 1.00 32.26 65 GLU Y O 1
ATOM 1568 N N . GLU B 1 66 ? 24.321 71.564 17.507 1.00 11.15 66 GLU Y N 1
ATOM 1569 C CA . GLU B 1 66 ? 23.181 71.902 16.658 1.00 23.83 66 GLU Y CA 1
ATOM 1570 C C . GLU B 1 66 ? 23.663 72.414 15.334 1.00 12.81 66 GLU Y C 1
ATOM 1571 O O . GLU B 1 66 ? 23.122 72.055 14.290 1.00 16.08 66 GLU Y O 1
ATOM 1577 N N . ASP B 1 67 ? 24.692 73.266 15.400 1.00 15.27 67 ASP Y N 1
ATOM 1578 C CA . ASP B 1 67 ? 25.332 73.784 14.196 1.00 28.36 67 ASP Y CA 1
ATOM 1579 C C . ASP B 1 67 ? 25.986 72.764 13.282 1.00 12.40 67 ASP Y C 1
ATOM 1580 O O . ASP B 1 67 ? 25.782 72.863 12.061 1.00 17.54 67 ASP Y O 1
ATOM 1585 N N . GLU B 1 68 ? 26.795 71.845 13.802 1.00 6.43 68 GLU Y N 1
ATOM 1586 C CA . GLU B 1 68 ? 27.376 70.866 12.900 1.00 4.69 68 GLU Y CA 1
ATOM 1587 C C . GLU B 1 68 ? 26.381 69.790 12.468 1.00 17.60 68 GLU Y C 1
ATOM 1588 O O . GLU B 1 68 ? 26.514 69.257 11.370 1.00 12.31 68 GLU Y O 1
ATOM 1594 N N . VAL B 1 69 ? 25.340 69.451 13.261 1.00 15.72 69 VAL Y N 1
ATOM 1595 C CA . VAL B 1 69 ? 24.228 68.617 12.800 1.00 11.25 69 VAL Y CA 1
ATOM 1596 C C . VAL B 1 69 ? 23.640 69.355 11.593 1.00 14.48 69 VAL Y C 1
ATOM 1597 O O . VAL B 1 69 ? 23.629 68.780 10.503 1.00 27.58 69 VAL Y O 1
ATOM 1601 N N . ARG B 1 70 ? 23.310 70.657 11.693 1.00 10.02 70 ARG Y N 1
ATOM 1602 C CA . ARG B 1 70 ? 22.659 71.391 10.608 1.00 14.03 70 ARG Y CA 1
ATOM 1603 C C . ARG B 1 70 ? 23.429 71.360 9.265 1.00 19.35 70 ARG Y C 1
ATOM 1604 O O . ARG B 1 70 ? 22.882 71.124 8.177 1.00 13.05 70 ARG Y O 1
ATOM 1612 N N . ARG B 1 71 ? 24.747 71.480 9.409 1.00 10.32 71 ARG Y N 1
ATOM 1613 C CA . ARG B 1 71 ? 25.681 71.501 8.319 1.00 19.55 71 ARG Y CA 1
ATOM 1614 C C . ARG B 1 71 ? 25.709 70.118 7.687 1.00 12.48 71 ARG Y C 1
ATOM 1615 O O . ARG B 1 71 ? 25.576 69.999 6.470 1.00 21.64 71 ARG Y O 1
ATOM 1623 N N . ASP B 1 72 ? 25.855 69.064 8.494 1.00 22.28 72 ASP Y N 1
ATOM 1624 C CA . ASP B 1 72 ? 25.896 67.710 8.007 1.00 12.45 72 ASP Y CA 1
ATOM 1625 C C . ASP B 1 72 ? 24.589 67.309 7.349 1.00 17.07 72 ASP Y C 1
ATOM 1626 O O . ASP B 1 72 ? 24.626 66.678 6.288 1.00 10.04 72 ASP Y O 1
ATOM 1631 N N . SER B 1 73 ? 23.441 67.770 7.842 1.00 12.99 73 SER Y N 1
ATOM 1632 C CA . SER B 1 73 ? 22.167 67.408 7.240 1.00 5.70 73 SER Y CA 1
ATOM 1633 C C . SER B 1 73 ? 21.935 68.242 6.002 1.00 10.80 73 SER Y C 1
ATOM 1634 O O . SER B 1 73 ? 21.412 67.678 5.057 1.00 8.25 73 SER Y O 1
ATOM 1637 N N . ILE B 1 74 ? 22.272 69.542 5.901 1.00 10.03 74 ILE Y N 1
ATOM 1638 C CA . ILE B 1 74 ? 22.291 70.251 4.616 1.00 22.84 74 ILE Y CA 1
ATOM 1639 C C . ILE B 1 74 ? 23.233 69.531 3.632 1.00 9.17 74 ILE Y C 1
ATOM 1640 O O . ILE B 1 74 ? 22.829 69.328 2.490 1.00 20.75 74 ILE Y O 1
ATOM 1645 N N . ALA B 1 75 ? 24.448 69.088 3.980 1.00 9.61 75 ALA Y N 1
ATOM 1646 C CA . ALA B 1 75 ? 25.332 68.415 3.031 1.00 12.01 75 ALA Y CA 1
ATOM 1647 C C . ALA B 1 75 ? 24.704 67.102 2.583 1.00 13.76 75 ALA Y C 1
ATOM 1648 O O . ALA B 1 75 ? 24.593 66.855 1.381 1.00 8.54 75 ALA Y O 1
ATOM 1650 N N . TRP B 1 76 ? 24.229 66.258 3.491 1.00 8.61 76 TRP Y N 1
ATOM 1651 C CA . TRP B 1 76 ? 23.541 65.059 3.089 1.00 16.08 76 TRP Y CA 1
ATOM 1652 C C . TRP B 1 76 ? 22.293 65.299 2.251 1.00 12.43 76 TRP Y C 1
ATOM 1653 O O . TRP B 1 76 ? 21.984 64.493 1.384 1.00 20.63 76 TRP Y O 1
ATOM 1664 N N . LEU B 1 77 ? 21.552 66.405 2.405 1.00 8.45 77 LEU Y N 1
ATOM 1665 C CA . LEU B 1 77 ? 20.373 66.609 1.603 1.00 10.03 77 LEU Y CA 1
ATOM 1666 C C . LEU B 1 77 ? 20.786 66.928 0.168 1.00 16.00 77 LEU Y C 1
ATOM 1667 O O . LEU B 1 77 ? 20.205 66.359 -0.770 1.00 9.53 77 LEU Y O 1
ATOM 1672 N N . LEU B 1 78 ? 21.806 67.778 -0.037 1.00 9.58 78 LEU Y N 1
ATOM 1673 C CA . LEU B 1 78 ? 22.299 68.091 -1.385 1.00 2.00 78 LEU Y CA 1
ATOM 1674 C C . LEU B 1 78 ? 22.899 66.858 -2.072 1.00 22.93 78 LEU Y C 1
ATOM 1675 O O . LEU B 1 78 ? 23.009 66.812 -3.304 1.00 21.02 78 LEU Y O 1
ATOM 1680 N N . GLU B 1 79 ? 23.374 65.860 -1.303 1.00 23.23 79 GLU Y N 1
ATOM 1681 C CA . GLU B 1 79 ? 23.859 64.628 -1.877 1.00 21.54 79 GLU Y CA 1
ATOM 1682 C C . GLU B 1 79 ? 22.621 63.902 -2.306 1.00 2.86 79 GLU Y C 1
ATOM 1683 O O . GLU B 1 79 ? 22.645 63.510 -3.462 1.00 19.51 79 GLU Y O 1
ATOM 1689 N N . ASP B 1 80 ? 21.542 63.839 -1.493 1.00 16.92 80 ASP Y N 1
ATOM 1690 C CA . ASP B 1 80 ? 20.282 63.132 -1.790 1.00 5.46 80 ASP Y CA 1
ATOM 1691 C C . ASP B 1 80 ? 19.704 63.668 -3.079 1.00 16.48 80 ASP Y C 1
ATOM 1692 O O . ASP B 1 80 ? 19.237 62.978 -3.973 1.00 16.54 80 ASP Y O 1
ATOM 1697 N N . TRP B 1 81 ? 19.877 64.974 -3.206 1.00 34.07 81 TRP Y N 1
ATOM 1698 C CA . TRP B 1 81 ? 19.498 65.728 -4.381 1.00 2.65 81 TRP Y CA 1
ATOM 1699 C C . TRP B 1 81 ? 20.379 65.556 -5.591 1.00 24.02 81 TRP Y C 1
ATOM 1700 O O . TRP B 1 81 ? 20.058 66.112 -6.631 1.00 33.95 81 TRP Y O 1
ATOM 1711 N N . GLY B 1 82 ? 21.479 64.812 -5.461 1.00 17.84 82 GLY Y N 1
ATOM 1712 C CA . GLY B 1 82 ? 22.476 64.524 -6.470 1.00 10.01 82 GLY Y CA 1
ATOM 1713 C C . GLY B 1 82 ? 23.145 65.766 -7.017 1.00 22.36 82 GLY Y C 1
ATOM 1714 O O . GLY B 1 82 ? 23.094 65.995 -8.226 1.00 30.51 82 GLY Y O 1
ATOM 1715 N N . LEU B 1 83 ? 23.738 66.580 -6.138 1.00 37.30 83 LEU Y N 1
ATOM 1716 C CA . LEU B 1 83 ? 24.424 67.832 -6.498 1.00 19.70 83 LEU Y CA 1
ATOM 1717 C C . LEU B 1 83 ? 25.837 67.839 -5.980 1.00 6.22 83 LEU Y C 1
ATOM 1718 O O . LEU B 1 83 ? 26.663 68.577 -6.464 1.00 27.72 83 LEU Y O 1
ATOM 1723 N N . ILE B 1 84 ? 26.112 67.088 -4.923 1.00 14.70 84 ILE Y N 1
ATOM 1724 C CA . ILE B 1 84 ? 27.434 66.950 -4.346 1.00 25.96 84 ILE Y CA 1
ATOM 1725 C C . ILE B 1 84 ? 27.573 65.467 -3.992 1.00 6.33 84 ILE Y C 1
ATOM 1726 O O . ILE B 1 84 ? 26.539 64.787 -3.861 1.00 18.67 84 ILE Y O 1
ATOM 1731 N N . GLU B 1 85 ? 28.811 64.940 -3.904 1.00 12.16 85 GLU Y N 1
ATOM 1732 C CA . GLU B 1 85 ? 29.050 63.634 -3.312 1.00 17.25 85 GLU Y CA 1
ATOM 1733 C C . GLU B 1 85 ? 29.855 64.049 -2.131 1.00 9.60 85 GLU Y C 1
ATOM 1734 O O . GLU B 1 85 ? 30.608 65.037 -2.173 1.00 12.64 85 GLU Y O 1
ATOM 1740 N N . ILE B 1 86 ? 29.699 63.301 -1.056 1.00 17.50 86 ILE Y N 1
ATOM 1741 C CA . ILE B 1 86 ? 30.493 63.587 0.121 1.00 11.12 86 ILE Y CA 1
ATOM 1742 C C . ILE B 1 86 ? 31.604 62.584 -0.090 1.00 11.21 86 ILE Y C 1
ATOM 1743 O O . ILE B 1 86 ? 31.358 61.426 -0.417 1.00 18.37 86 ILE Y O 1
ATOM 1748 N N . VAL B 1 87 ? 32.822 63.093 -0.047 1.00 17.32 87 VAL Y N 1
ATOM 1749 C CA . VAL B 1 87 ? 34.023 62.307 -0.187 1.00 13.50 87 VAL Y CA 1
ATOM 1750 C C . VAL B 1 87 ? 33.969 61.237 0.909 1.00 26.23 87 VAL Y C 1
ATOM 1751 O O . VAL B 1 87 ? 33.660 61.509 2.093 1.00 16.49 87 VAL Y O 1
ATOM 1755 N N . PRO B 1 88 ? 34.139 59.969 0.506 1.00 40.56 88 PRO Y N 1
ATOM 1756 C CA . PRO B 1 88 ? 34.041 58.833 1.428 1.00 23.99 88 PRO Y CA 1
ATOM 1757 C C . PRO B 1 88 ? 35.096 58.857 2.534 1.00 13.85 88 PRO Y C 1
ATOM 1758 O O . PRO B 1 88 ? 36.184 59.432 2.377 1.00 18.33 88 PRO Y O 1
ATOM 1762 N N . GLY B 1 89 ? 34.649 58.381 3.693 1.00 24.76 89 GLY Y N 1
ATOM 1763 C CA . GLY B 1 89 ? 35.553 58.236 4.805 1.00 10.39 89 GLY Y CA 1
ATOM 1764 C C . GLY B 1 89 ? 35.519 59.372 5.801 1.00 24.05 89 GLY Y C 1
ATOM 1765 O O . GLY B 1 89 ? 36.517 59.530 6.485 1.00 27.17 89 GLY Y O 1
ATOM 1766 N N . GLN B 1 90 ? 34.459 60.190 5.955 1.00 16.00 90 GLN Y N 1
ATOM 1767 C CA . GLN B 1 90 ? 34.474 61.269 6.932 1.00 11.02 90 GLN Y CA 1
ATOM 1768 C C . GLN B 1 90 ? 33.430 60.879 7.944 1.00 9.12 90 GLN Y C 1
ATOM 1769 O O . GLN B 1 90 ? 32.522 60.146 7.592 1.00 21.73 90 GLN Y O 1
ATOM 1775 N N . ARG B 1 91 ? 33.523 61.321 9.173 1.00 9.83 91 ARG Y N 1
ATOM 1776 C CA . ARG B 1 91 ? 32.586 61.001 10.229 1.00 9.70 91 ARG Y CA 1
ATOM 1777 C C . ARG B 1 91 ? 31.566 62.108 10.373 1.00 17.45 91 ARG Y C 1
ATOM 1778 O O . ARG B 1 91 ? 31.870 63.194 10.870 1.00 12.00 91 ARG Y O 1
ATOM 1786 N N . THR B 1 92 ? 30.320 61.882 10.004 1.00 7.39 92 THR Y N 1
ATOM 1787 C CA . THR B 1 92 ? 29.360 62.966 10.046 1.00 11.20 92 THR Y CA 1
ATOM 1788 C C . THR B 1 92 ? 28.044 62.540 10.705 1.00 12.18 92 THR Y C 1
ATOM 1789 O O . THR B 1 92 ? 27.813 61.379 11.029 1.00 4.30 92 THR Y O 1
ATOM 1793 N N . PHE B 1 93 ? 27.182 63.497 11.026 1.00 16.07 93 PHE Y N 1
ATOM 1794 C CA . PHE B 1 93 ? 25.859 63.177 11.540 1.00 14.92 93 PHE Y CA 1
ATOM 1795 C C . PHE B 1 93 ? 25.132 62.789 10.259 1.00 7.84 93 PHE Y C 1
ATOM 1796 O O . PHE B 1 93 ? 25.090 63.617 9.361 1.00 29.78 93 PHE Y O 1
ATOM 1804 N N . MET B 1 94 ? 24.765 61.540 10.065 1.00 8.32 94 MET Y N 1
ATOM 1805 C CA . MET B 1 94 ? 24.080 61.036 8.888 1.00 4.41 94 MET Y CA 1
ATOM 1806 C C . MET B 1 94 ? 22.612 60.854 9.212 1.00 8.09 94 MET Y C 1
ATOM 1807 O O . MET B 1 94 ? 21.832 60.507 8.317 1.00 19.72 94 MET Y O 1
ATOM 1812 N N . LYS B 1 95 ? 22.135 60.910 10.462 1.00 21.08 95 LYS Y N 1
ATOM 1813 C CA . LYS B 1 95 ? 20.717 60.850 10.773 1.00 17.49 95 LYS Y CA 1
ATOM 1814 C C . LYS B 1 95 ? 20.472 62.119 11.583 1.00 30.74 95 LYS Y C 1
ATOM 1815 O O . LYS B 1 95 ? 21.105 62.307 12.627 1.00 32.60 95 LYS Y O 1
ATOM 1821 N N . ASP B 1 96 ? 19.600 63.059 11.198 1.00 28.28 96 ASP Y N 1
ATOM 1822 C CA . ASP B 1 96 ? 19.429 64.250 12.048 1.00 34.43 96 ASP Y CA 1
ATOM 1823 C C . ASP B 1 96 ? 18.507 63.917 13.236 1.00 33.53 96 ASP Y C 1
ATOM 1824 O O . ASP B 1 96 ? 17.671 63.000 13.211 1.00 39.00 96 ASP Y O 1
ATOM 1829 N N . LEU B 1 97 ? 18.711 64.776 14.235 1.00 43.55 97 LEU Y N 1
ATOM 1830 C CA . LEU B 1 97 ? 17.973 65.036 15.488 1.00 27.26 97 LEU Y CA 1
ATOM 1831 C C . LEU B 1 97 ? 18.926 66.134 15.976 1.00 34.58 97 LEU Y C 1
ATOM 1832 O O . LEU B 1 97 ? 20.158 66.028 15.818 1.00 31.74 97 LEU Y O 1
ATOM 1837 N N . THR B 1 98 ? 18.339 67.181 16.521 1.00 32.59 98 THR Y N 1
ATOM 1838 C CA . THR B 1 98 ? 18.927 68.470 16.896 1.00 51.12 98 THR Y CA 1
ATOM 1839 C C . THR B 1 98 ? 18.553 69.308 15.653 1.00 57.09 98 THR Y C 1
ATOM 1840 O O . THR B 1 98 ? 17.943 68.792 14.687 1.00 32.89 98 THR Y O 1
ATOM 1844 N N . ASN B 1 99 ? 18.902 70.593 15.634 1.00 34.41 99 ASN Y N 1
ATOM 1845 C CA . ASN B 1 99 ? 18.471 71.453 14.557 1.00 30.25 99 ASN Y CA 1
ATOM 1846 C C . ASN B 1 99 ? 18.659 71.181 13.080 1.00 23.01 99 ASN Y C 1
ATOM 1847 O O . ASN B 1 99 ? 19.736 70.917 12.537 1.00 23.52 99 ASN Y O 1
ATOM 1852 N N . ASN B 1 100 ? 17.420 71.333 12.572 1.00 66.47 100 ASN Y N 1
ATOM 1853 C CA . ASN B 1 100 ? 16.986 71.216 11.188 1.00 25.05 100 ASN Y CA 1
ATOM 1854 C C . ASN B 1 100 ? 16.819 72.660 10.640 1.00 25.52 100 ASN Y C 1
ATOM 1855 O O . ASN B 1 100 ? 17.116 73.663 11.303 1.00 23.86 100 ASN Y O 1
ATOM 1860 N N . PHE B 1 101 ? 16.275 72.804 9.438 1.00 30.91 101 PHE Y N 1
ATOM 1861 C CA . PHE B 1 101 ? 16.341 74.005 8.648 1.00 25.23 101 PHE Y CA 1
ATOM 1862 C C . PHE B 1 101 ? 15.134 73.998 7.720 1.00 18.96 101 PHE Y C 1
ATOM 1863 O O . PHE B 1 101 ? 14.416 73.007 7.634 1.00 22.52 101 PHE Y O 1
ATOM 1871 N N . ARG B 1 102 ? 15.027 75.039 6.914 1.00 23.59 102 ARG Y N 1
ATOM 1872 C CA . ARG B 1 102 ? 13.990 75.246 5.937 1.00 13.11 102 ARG Y CA 1
ATOM 1873 C C . ARG B 1 102 ? 14.687 75.321 4.590 1.00 17.12 102 ARG Y C 1
ATOM 1874 O O . ARG B 1 102 ? 15.724 76.005 4.479 1.00 12.07 102 ARG Y O 1
ATOM 1882 N N . VAL B 1 103 ? 14.166 74.596 3.596 1.00 14.08 103 VAL Y N 1
ATOM 1883 C CA . VAL B 1 103 ? 14.628 74.833 2.228 1.00 22.61 103 VAL Y CA 1
ATOM 1884 C C . VAL B 1 103 ? 13.531 75.662 1.550 1.00 11.60 103 VAL Y C 1
ATOM 1885 O O . VAL B 1 103 ? 12.350 75.361 1.767 1.00 38.34 103 VAL Y O 1
ATOM 1889 N N . ILE B 1 104 ? 13.809 76.710 0.765 1.00 27.83 104 ILE Y N 1
ATOM 1890 C CA . ILE B 1 104 ? 12.806 77.532 0.082 1.00 13.66 104 ILE Y CA 1
ATOM 1891 C C . ILE B 1 104 ? 12.947 77.140 -1.367 1.00 17.42 104 ILE Y C 1
ATOM 1892 O O . ILE B 1 104 ? 14.056 76.894 -1.828 1.00 21.02 104 ILE Y O 1
ATOM 1897 N N . SER B 1 105 ? 11.867 77.028 -2.127 1.00 23.25 105 SER Y N 1
ATOM 1898 C CA . SER B 1 105 ? 11.967 76.691 -3.535 1.00 15.15 105 SER Y CA 1
ATOM 1899 C C . SER B 1 105 ? 12.442 77.900 -4.338 1.00 36.82 105 SER Y C 1
ATOM 1900 O O . SER B 1 105 ? 12.210 79.063 -3.978 1.00 15.62 105 SER Y O 1
ATOM 1903 N N . PHE B 1 106 ? 13.075 77.609 -5.474 1.00 19.73 106 PHE Y N 1
ATOM 1904 C CA . PHE B 1 106 ? 13.552 78.642 -6.352 1.00 10.06 106 PHE Y CA 1
ATOM 1905 C C . PHE B 1 106 ? 12.409 79.579 -6.689 1.00 14.38 106 PHE Y C 1
ATOM 1906 O O . PHE B 1 106 ? 12.713 80.750 -6.941 1.00 26.21 106 PHE Y O 1
ATOM 1914 N N . LYS B 1 107 ? 11.109 79.219 -6.668 1.00 20.14 107 LYS Y N 1
ATOM 1915 C CA . LYS B 1 107 ? 10.193 80.319 -6.849 1.00 12.63 107 LYS Y CA 1
ATOM 1916 C C . LYS B 1 107 ? 9.582 80.912 -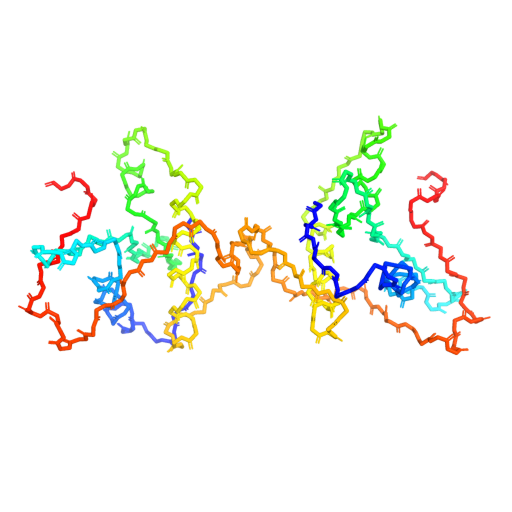5.611 1.00 10.80 107 LYS Y C 1
ATOM 1917 O O . LYS B 1 107 ? 8.998 82.002 -5.656 1.00 20.98 107 LYS Y O 1
ATOM 1923 N N . GLN B 1 108 ? 9.769 80.325 -4.449 1.00 22.14 108 GLN Y N 1
ATOM 1924 C CA . GLN B 1 108 ? 9.422 81.124 -3.296 1.00 17.99 108 GLN Y CA 1
ATOM 1925 C C . GLN B 1 108 ? 10.552 82.161 -3.154 1.00 14.73 108 GLN Y C 1
ATOM 1926 O O . GLN B 1 108 ? 10.333 83.197 -2.540 1.00 18.43 108 GLN Y O 1
ATOM 1932 N N . LYS B 1 109 ? 11.712 81.994 -3.790 1.00 13.04 109 LYS Y N 1
ATOM 1933 C CA . LYS B 1 109 ? 12.934 82.757 -3.566 1.00 21.71 109 LYS Y CA 1
ATOM 1934 C C . LYS B 1 109 ? 12.807 84.246 -3.352 1.00 4.38 109 LYS Y C 1
ATOM 1935 O O . LYS B 1 109 ? 13.135 84.768 -2.296 1.00 17.66 109 LYS Y O 1
ATOM 1941 N N . HIS B 1 110 ? 12.245 84.940 -4.326 1.00 15.26 110 HIS Y N 1
ATOM 1942 C CA . HIS B 1 110 ? 12.063 86.378 -4.221 1.00 17.58 110 HIS Y CA 1
ATOM 1943 C C . HIS B 1 110 ? 10.946 86.902 -3.322 1.00 15.10 110 HIS Y C 1
ATOM 1944 O O . HIS B 1 110 ? 10.815 88.119 -3.162 1.00 22.12 110 HIS Y O 1
ATOM 1951 N N . GLU B 1 111 ? 10.094 86.006 -2.832 1.00 16.61 111 GLU Y N 1
ATOM 1952 C CA . GLU B 1 111 ? 9.090 86.319 -1.829 1.00 8.88 111 GLU Y CA 1
ATOM 1953 C C . GLU B 1 111 ? 9.735 86.405 -0.441 1.00 18.13 111 GLU Y C 1
ATOM 1954 O O . GLU B 1 111 ? 9.198 87.018 0.482 1.00 23.15 111 GLU Y O 1
ATOM 1960 N N . TRP B 1 112 ? 10.886 85.748 -0.283 1.00 16.50 112 TRP Y N 1
ATOM 1961 C CA . TRP B 1 112 ? 11.666 85.677 0.934 1.00 16.47 112 TRP Y CA 1
ATOM 1962 C C . TRP B 1 112 ? 12.856 86.613 0.994 1.00 12.94 112 TRP Y C 1
ATOM 1963 O O . TRP B 1 112 ? 13.452 87.000 -0.008 1.00 6.70 112 TRP Y O 1
ATOM 1974 N N . LYS B 1 113 ? 13.223 86.983 2.216 1.00 21.09 113 LYS Y N 1
ATOM 1975 C CA . LYS B 1 113 ? 14.416 87.803 2.439 1.00 25.67 113 LYS Y CA 1
ATOM 1976 C C . LYS B 1 113 ? 15.546 86.839 2.809 1.00 8.27 113 LYS Y C 1
ATOM 1977 O O . LYS B 1 113 ? 15.460 86.154 3.838 1.00 22.85 113 LYS Y O 1
ATOM 1983 N N . LEU B 1 114 ? 16.573 86.748 1.962 1.00 27.30 114 LEU Y N 1
ATOM 1984 C CA . LEU B 1 114 ? 17.715 85.844 2.150 1.00 33.87 114 LEU Y CA 1
ATOM 1985 C C . LEU B 1 114 ? 18.833 86.630 2.826 1.00 12.49 114 LEU Y C 1
ATOM 1986 O O . LEU B 1 114 ? 19.339 87.615 2.282 1.00 19.24 114 LEU Y O 1
ATOM 1991 N N . VAL B 1 115 ? 19.168 86.250 4.053 1.00 18.98 115 VAL Y N 1
ATOM 1992 C CA . VAL B 1 115 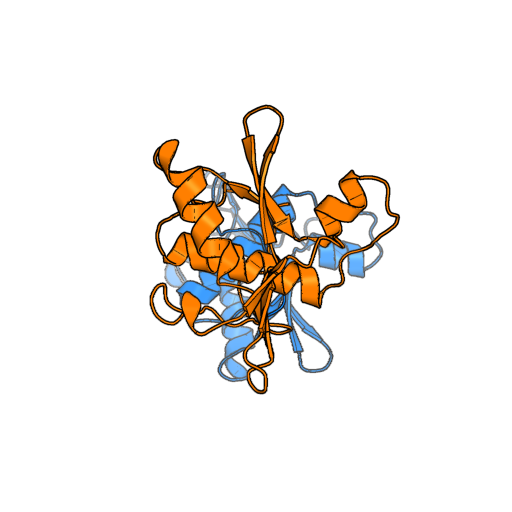? 20.154 86.954 4.854 1.00 21.41 115 VAL Y CA 1
ATOM 1993 C C . VAL B 1 115 ? 21.309 86.009 5.201 1.00 26.44 115 VAL Y C 1
ATOM 1994 O O . VAL B 1 115 ? 21.135 85.140 6.062 1.00 21.77 115 VAL Y O 1
ATOM 1998 N N . PRO B 1 116 ? 22.509 86.161 4.583 1.00 17.50 116 PRO Y N 1
ATOM 1999 C CA . PRO B 1 116 ? 23.740 85.485 4.970 1.00 17.11 116 PRO Y CA 1
ATOM 2000 C C . PRO B 1 116 ? 24.158 85.827 6.383 1.00 13.24 116 PRO Y C 1
ATOM 2001 O O . PRO B 1 116 ? 24.251 86.998 6.754 1.00 18.41 116 PRO Y O 1
ATOM 2005 N N . LYS B 1 117 ? 24.368 84.792 7.181 1.00 25.17 117 LYS Y N 1
ATOM 2006 C CA . LYS B 1 117 ? 24.701 84.957 8.567 1.00 11.15 117 LYS Y CA 1
ATOM 2007 C C . LYS B 1 117 ? 26.157 85.241 8.791 1.00 22.09 117 LYS Y C 1
ATOM 2008 O O . LYS B 1 117 ? 26.422 85.680 9.912 1.00 35.26 117 LYS Y O 1
ATOM 2014 N N . TYR B 1 118 ? 27.101 85.086 7.828 1.00 17.63 118 TYR Y N 1
ATOM 2015 C CA . TYR B 1 118 ? 28.546 85.211 7.992 1.00 28.87 118 TYR Y CA 1
ATOM 2016 C C . TYR B 1 118 ? 28.990 86.631 8.362 1.00 51.77 118 TYR Y C 1
ATOM 2017 O O . TYR B 1 118 ? 29.808 87.320 7.737 1.00 40.45 118 TYR Y O 1
ATOM 2026 N N . THR B 1 119 ? 28.473 86.964 9.560 1.00 49.67 119 THR Y N 1
ATOM 2027 C CA . THR B 1 119 ? 28.386 88.269 10.219 1.00 53.40 119 THR Y CA 1
ATOM 2028 C C . THR B 1 119 ? 29.148 89.445 9.600 1.00 52.36 119 THR Y C 1
ATOM 2029 O O . THR B 1 119 ? 30.164 90.062 9.972 1.00 53.06 119 THR Y O 1
ATOM 2033 N N . ILE B 1 120 ? 28.249 89.703 8.658 1.00 26.73 120 ILE Y N 1
ATOM 2034 C CA . ILE B 1 120 ? 28.319 90.662 7.588 1.00 20.47 120 ILE Y CA 1
ATOM 2035 C C . ILE B 1 120 ? 28.466 92.119 7.995 1.00 48.19 120 ILE Y C 1
ATOM 2036 O O . ILE B 1 120 ? 27.753 92.999 7.483 1.00 50.53 120 ILE Y O 1
#

Foldseek 3Di:
DFWWDFPDPVLQVVVQVQQLFKAFADVVQFAHEGFWGWDADPRIIDTGGLQVVVVVVPDDDDQDVVNQQVSQLVVVVCVVVPRIPTDPPDDGDDRDPPDGMGGDDPVCCVSHNRHYPNVDDD/DFWKDFPDPVLLVVVQVQLLQKAAAPVPVQEGERFWGWDQDPRIIDIGGLQVVLVVVPHPGDADPLNQLASLVVVLVVVVVVGIPGPPDDDGDNDDDRDDIGGADPVCVVVHHRHYPNVD

Nearest PDB structures (foldseek):
  1reg-assembly1_X  TM=1.008E+00  e=3.791E-26  Tequatrovirus T4
  1reg-assembly1_Y  TM=9.629E-01  e=5.406E-22  Tequatrovirus T4
  1gqg-assembly1_C  TM=2.135E-01  e=9.841E+00  Aspergillus japonicus
  1reg-assembly1_Y  TM=1.008E+00  e=2.337E-26  Tequatrovirus T4
  1reg-assembly1_X  TM=9.629E-01  e=3.878E-21  Tequatrovirus T4

Sequence (242 aa):
MIEITLKKPEDFLKVKETLTRMGIANNKDKVLYQSCHILQKKGLYYIVHFKEMLRMDGRQVEMTEEDEVRRDSIAWLLEDWGLIEIVPGQRTFMKDLTNNFRVISFKQKHEWKLVPKYTIGNMIEITLKKPEDFLKVKETLTRMGIANNKDKVLYQSCHILQKKGLYYIVHFKEMLRMDGRQVEMTEEDEVRRDSIAWLLEDWGLIEIVPGQRTFMKDLTNNFRVISFKQKHEWKLVPKYTI

Secondary structure (DSSP, 8-state):
-EEEE-SSTTHHHHHHHHHHTEEEEETTTTEEEE-EEEEEETTEEEEEEHHHHHHHTT------HHHHHHHHHHHHHHHHTTS-EEPSS-EEPPP---SS-EE--TTTGGGSEEEETTT---/-EEEE-SSTTHHHHHHHHHTTEEEEETTTTEEEE-EEEEEETTEEEEEEHHHHHHHTT------HHHHHHHHHHHHHHHHTTS-EEPSS--EE-S--S---EE--TTTGGGSEEEE-S--

Radius of gyration: 21.79 Å; Cα contacts (8 Å, |Δi|>4): 431; chains: 2; bounding box: 41×66×46 Å

Solvent-accessible surface area: 13444 Å² total; per-residue (Å²): 62,6,39,2,54,20,140,103,98,116,9,46,125,74,0,91,45,11,2,35,30,3,4,66,12,56,87,196,79,71,10,0,58,13,13,2,32,12,33,96,73,187,54,83,52,24,0,0,5,23,36,9,27,37,127,99,78,66,168,187,49,131,38,48,109,123,21,43,28,34,11,0,0,3,0,29,23,0,40,94,113,47,36,6,77,2,34,40,22,41,85,2,9,35,96,74,48,88,118,62,42,83,59,1,42,128,158,47,51,148,74,19,114,58,42,43,48,65,98,82,71,197,83,4,42,2,61,25,134,113,98,96,23,40,100,131,0,102,52,10,1,29,22,1,0,61,27,50,87,187,97,83,16,1,69,21,1,0,28,8,41,87,56,204,48,83,48,45,0,0,1,22,40,24,13,13,116,94,74,47,140,157,34,122,52,57,108,81,10,35,0,16,20,2,16,0,0,49,49,0,52,118,105,39,23,2,96,6,32,109,50,40,84,6,9,54,45,51,114,57,62,86,36,70,47,0,58,125,127,66,26,142,110,17,126,54,26,57,67,60,108,158